Protein AF-A0A954F2A4-F1 (afdb_monomer_lite)

Structure (mmCIF, N/CA/C/O backbone):
data_AF-A0A954F2A4-F1
#
_entry.id   AF-A0A954F2A4-F1
#
loop_
_atom_site.group_PDB
_atom_site.id
_atom_site.type_symbol
_atom_site.label_atom_id
_atom_site.label_alt_id
_atom_site.label_comp_id
_atom_site.label_asym_id
_atom_site.label_entity_id
_atom_site.label_seq_id
_atom_site.pdbx_PDB_ins_code
_atom_site.Cartn_x
_atom_site.Cartn_y
_atom_site.Cartn_z
_atom_site.occupancy
_atom_site.B_iso_or_equiv
_atom_site.auth_seq_id
_atom_site.auth_comp_id
_atom_site.auth_asym_id
_atom_site.auth_atom_id
_atom_site.pdbx_PDB_model_num
ATOM 1 N N . GLY A 1 1 ? -4.745 4.080 -25.013 1.00 51.19 1 GLY A N 1
ATOM 2 C CA . GLY A 1 1 ? -5.201 2.810 -24.397 1.00 51.19 1 GLY A CA 1
ATOM 3 C C . GLY A 1 1 ? -6.544 2.266 -24.895 1.00 51.19 1 GLY A C 1
ATOM 4 O O . GLY A 1 1 ? -6.887 1.154 -24.520 1.00 51.19 1 GLY A O 1
ATOM 5 N N . MET A 1 2 ? -7.314 2.985 -25.728 1.00 48.28 2 MET A N 1
ATOM 6 C CA . MET A 1 2 ? -8.645 2.528 -26.179 1.00 48.28 2 MET A CA 1
ATOM 7 C C . MET A 1 2 ? -8.596 1.383 -27.214 1.00 48.28 2 MET A C 1
ATOM 9 O O . MET A 1 2 ? -9.485 0.539 -27.228 1.00 48.28 2 MET A O 1
ATOM 13 N N . PHE A 1 3 ? -7.530 1.320 -28.020 1.00 55.91 3 PHE A N 1
ATOM 14 C CA . PHE A 1 3 ? -7.383 0.377 -29.140 1.00 55.91 3 PHE A CA 1
ATOM 15 C C . PHE A 1 3 ? -6.683 -0.946 -28.793 1.00 55.91 3 PHE A C 1
ATOM 17 O O . PHE A 1 3 ? -6.553 -1.810 -29.652 1.00 55.91 3 PHE A O 1
ATOM 24 N N . ALA A 1 4 ? -6.212 -1.116 -27.556 1.00 63.81 4 ALA A N 1
ATOM 25 C CA . ALA A 1 4 ? -5.572 -2.359 -27.145 1.00 63.81 4 ALA A CA 1
ATOM 26 C C . ALA A 1 4 ? -6.620 -3.410 -26.743 1.00 63.81 4 ALA A C 1
ATOM 28 O O . ALA A 1 4 ? -7.654 -3.089 -26.145 1.00 63.81 4 ALA A O 1
ATOM 29 N N . TYR A 1 5 ? -6.340 -4.672 -27.064 1.00 75.50 5 TYR A N 1
ATOM 30 C CA . TYR A 1 5 ? -7.143 -5.815 -26.640 1.00 75.50 5 TYR A CA 1
ATOM 31 C C . TYR A 1 5 ? -6.899 -6.127 -25.154 1.00 75.50 5 TYR A C 1
ATOM 33 O O . TYR A 1 5 ? -5.797 -5.928 -24.643 1.00 75.50 5 TYR A O 1
ATOM 41 N N . SER A 1 6 ? -7.933 -6.601 -24.455 1.00 78.62 6 SER A N 1
ATOM 42 C CA . SER A 1 6 ? -7.795 -7.173 -23.113 1.00 78.62 6 SER A CA 1
ATOM 43 C C . SER A 1 6 ? -8.093 -8.666 -23.199 1.00 78.62 6 SER A C 1
ATOM 45 O O . SER A 1 6 ? -9.166 -9.006 -23.695 1.00 78.62 6 SER A O 1
ATOM 47 N N . PRO A 1 7 ? -7.215 -9.543 -22.684 1.00 79.88 7 PRO A N 1
ATOM 48 C CA . PRO A 1 7 ? -7.473 -10.981 -22.638 1.00 79.88 7 PRO A CA 1
ATOM 49 C C . PRO A 1 7 ? -8.531 -11.364 -21.592 1.00 79.88 7 PRO A C 1
ATOM 51 O O . PRO A 1 7 ? -8.963 -12.511 -21.549 1.00 79.88 7 PRO A O 1
ATOM 54 N N . VAL A 1 8 ? -8.935 -10.421 -20.735 1.00 84.44 8 VAL A N 1
ATOM 55 C CA . VAL A 1 8 ? -9.896 -10.641 -19.647 1.00 84.44 8 VAL A CA 1
ATOM 56 C C . VAL A 1 8 ? -11.022 -9.610 -19.660 1.00 84.44 8 VAL A C 1
ATOM 58 O O . VAL A 1 8 ? -10.882 -8.507 -20.202 1.00 84.44 8 VAL A O 1
ATOM 61 N N . HIS A 1 9 ? -12.122 -9.957 -18.996 1.00 81.69 9 HIS A N 1
ATOM 62 C CA . HIS A 1 9 ? -13.243 -9.067 -18.694 1.00 81.69 9 HIS A CA 1
ATOM 63 C C . HIS A 1 9 ? -13.216 -8.633 -17.218 1.00 81.69 9 HIS A C 1
ATOM 65 O O . HIS A 1 9 ? -12.537 -9.243 -16.395 1.00 81.69 9 HIS A O 1
ATOM 71 N N . GLY A 1 10 ? -13.970 -7.586 -16.871 1.00 87.50 10 GLY A N 1
ATOM 72 C CA . GLY A 1 10 ? -14.097 -7.105 -15.491 1.00 87.50 10 GLY A CA 1
ATOM 73 C C . GLY A 1 10 ? -13.122 -5.972 -15.126 1.00 87.50 10 GLY A C 1
ATOM 74 O O . GLY A 1 10 ? -12.601 -5.296 -16.019 1.00 87.50 10 GLY A O 1
ATOM 75 N N . PRO A 1 11 ? -12.884 -5.723 -13.823 1.00 87.75 11 PRO A N 1
ATOM 76 C CA . PRO A 1 11 ? -12.183 -4.524 -13.345 1.00 87.75 11 PRO A CA 1
ATOM 77 C C . PRO A 1 11 ? -10.728 -4.430 -13.833 1.00 87.75 11 PRO A C 1
ATOM 79 O O . PRO A 1 11 ? -10.226 -3.333 -14.075 1.00 87.75 11 PRO A O 1
ATOM 82 N N . ALA A 1 12 ? -10.074 -5.572 -14.069 1.00 92.00 12 ALA A N 1
ATOM 83 C CA . ALA A 1 12 ? -8.704 -5.647 -14.575 1.00 92.00 12 ALA A CA 1
ATOM 84 C C . ALA A 1 12 ? -8.570 -5.302 -16.072 1.00 92.00 12 ALA A C 1
ATOM 86 O O . ALA A 1 12 ? -7.490 -4.922 -16.529 1.00 92.00 12 ALA A O 1
ATOM 87 N N . ALA A 1 13 ? -9.651 -5.389 -16.856 1.00 90.69 13 ALA A N 1
ATOM 88 C CA . ALA A 1 13 ? -9.577 -5.312 -18.316 1.00 90.69 13 ALA A CA 1
ATOM 89 C C . ALA A 1 13 ? -9.001 -3.981 -18.820 1.00 90.69 13 ALA A C 1
ATOM 91 O O . ALA A 1 13 ? -8.189 -3.945 -19.745 1.00 90.69 13 ALA A O 1
ATOM 92 N N . ARG A 1 14 ? -9.376 -2.864 -18.180 1.00 90.88 14 ARG A N 1
ATOM 93 C CA . ARG A 1 14 ? -8.849 -1.533 -18.528 1.00 90.88 14 ARG A CA 1
ATOM 94 C C . ARG A 1 14 ? -7.332 -1.450 -18.357 1.00 90.88 14 ARG A C 1
ATOM 96 O O . ARG A 1 14 ? -6.662 -0.771 -19.132 1.00 90.88 14 ARG A O 1
ATOM 103 N N . TYR A 1 15 ? -6.800 -2.146 -17.359 1.00 93.25 15 TYR A N 1
ATOM 104 C CA . TYR A 1 15 ? -5.391 -2.111 -17.005 1.00 93.25 15 TYR A CA 1
ATOM 105 C C . TYR A 1 15 ? -4.546 -2.946 -17.959 1.00 93.25 15 TYR A C 1
ATOM 107 O O . TYR A 1 15 ? -3.504 -2.465 -18.396 1.00 93.25 15 TYR A O 1
ATOM 115 N N . TYR A 1 16 ? -5.043 -4.107 -18.396 1.00 92.56 16 TYR A N 1
ATOM 116 C CA . TYR A 1 16 ? -4.415 -4.878 -19.473 1.00 92.56 16 TYR A CA 1
ATOM 117 C C . TYR A 1 16 ? -4.251 -4.050 -20.750 1.00 92.56 16 TYR A C 1
ATOM 119 O O . TYR A 1 16 ? -3.160 -3.997 -21.314 1.00 92.56 16 TYR A O 1
ATOM 127 N N . LYS A 1 17 ? -5.297 -3.326 -21.169 1.00 89.94 17 LYS A N 1
ATOM 128 C CA . LYS A 1 17 ? -5.229 -2.456 -22.357 1.00 89.94 17 LYS A CA 1
ATOM 129 C C . LYS A 1 17 ? -4.182 -1.354 -22.213 1.00 89.94 17 LYS A C 1
ATOM 131 O O . LYS A 1 17 ? -3.447 -1.055 -23.154 1.00 89.94 17 LYS A O 1
ATOM 136 N N . LYS A 1 18 ? -4.128 -0.725 -21.037 1.00 90.69 18 LYS A N 1
ATOM 137 C CA . LYS A 1 18 ? -3.166 0.342 -20.752 1.00 90.69 18 LYS A CA 1
ATOM 138 C C . LYS A 1 18 ? -1.732 -0.183 -20.710 1.00 90.69 18 LYS A C 1
ATOM 140 O O . LYS A 1 18 ? -0.882 0.422 -21.348 1.00 90.69 18 LYS A O 1
ATOM 145 N N . LEU A 1 19 ? -1.474 -1.316 -20.054 1.00 92.81 19 LEU A N 1
ATOM 146 C CA . LEU A 1 19 ? -0.144 -1.931 -20.039 1.00 92.81 19 LEU A CA 1
ATOM 147 C C . LEU A 1 19 ? 0.292 -2.414 -21.422 1.00 92.81 19 LEU A C 1
ATOM 149 O O . LEU A 1 19 ? 1.443 -2.203 -21.783 1.00 92.81 19 LEU A O 1
ATOM 153 N N . ALA A 1 20 ? -0.608 -3.001 -22.215 1.00 91.31 20 ALA A N 1
ATOM 154 C CA . ALA A 1 20 ? -0.298 -3.407 -23.585 1.00 91.31 20 ALA A CA 1
ATOM 155 C C . ALA A 1 20 ? 0.103 -2.199 -24.445 1.00 91.31 20 ALA A C 1
ATOM 157 O O . ALA A 1 20 ? 1.110 -2.239 -25.150 1.00 91.31 20 ALA A O 1
ATOM 158 N N . TRP A 1 21 ? -0.640 -1.093 -24.331 1.00 88.75 21 TRP A N 1
ATOM 159 C CA . TRP A 1 21 ? -0.280 0.159 -24.992 1.00 88.75 21 TRP A CA 1
ATOM 160 C C . TRP A 1 21 ? 1.074 0.691 -24.506 1.00 88.75 21 TRP A C 1
ATOM 162 O O . TRP A 1 21 ? 1.929 1.010 -25.324 1.00 88.75 21 TRP A O 1
ATOM 172 N N . SER A 1 22 ? 1.301 0.735 -23.191 1.00 91.50 22 SER A N 1
ATOM 173 C CA . SER A 1 22 ? 2.569 1.198 -22.621 1.00 91.50 22 SER A CA 1
ATOM 174 C C . SER A 1 22 ? 3.744 0.313 -23.033 1.00 91.50 22 SER A C 1
ATOM 176 O O . SER A 1 22 ? 4.816 0.826 -23.319 1.00 91.50 22 SER A O 1
ATOM 178 N N . SER A 1 23 ? 3.557 -1.003 -23.124 1.00 93.88 23 SER A N 1
ATOM 179 C CA . SER A 1 23 ? 4.586 -1.937 -23.581 1.00 93.88 23 SER A CA 1
ATOM 180 C C . SER A 1 23 ? 4.954 -1.703 -25.048 1.00 93.88 23 SER A C 1
ATOM 182 O O . SER A 1 23 ? 6.139 -1.643 -25.369 1.00 93.88 23 SER A O 1
ATOM 184 N N . ALA A 1 24 ? 3.968 -1.479 -25.922 1.00 91.00 24 ALA A N 1
ATOM 185 C CA . ALA A 1 24 ? 4.220 -1.129 -27.319 1.00 91.00 24 ALA A CA 1
ATOM 186 C C . ALA A 1 24 ? 4.956 0.220 -27.447 1.00 91.00 24 ALA A C 1
ATOM 188 O O . ALA A 1 24 ? 5.944 0.331 -28.175 1.00 91.00 24 ALA A O 1
ATOM 189 N N . THR A 1 25 ? 4.531 1.234 -26.687 1.00 88.06 25 THR A N 1
ATOM 190 C CA . THR A 1 25 ? 5.216 2.536 -26.625 1.00 88.06 25 THR A CA 1
ATOM 191 C C . THR A 1 25 ? 6.655 2.383 -26.124 1.00 88.06 25 THR A C 1
ATOM 193 O O . THR A 1 25 ? 7.578 2.934 -26.713 1.00 88.06 25 THR A O 1
ATOM 196 N N . PHE A 1 26 ? 6.882 1.578 -25.087 1.00 92.25 26 PHE A N 1
ATOM 197 C CA . PHE A 1 26 ? 8.222 1.293 -24.583 1.00 92.25 26 PHE A CA 1
ATOM 198 C C . PHE A 1 26 ? 9.110 0.627 -25.639 1.00 92.25 26 PHE A C 1
ATOM 200 O O . PHE A 1 26 ? 10.222 1.098 -25.859 1.00 92.25 26 PHE A O 1
ATOM 207 N N . ALA A 1 27 ? 8.618 -0.417 -26.316 1.00 93.19 27 ALA A N 1
ATOM 208 C CA . ALA A 1 27 ? 9.372 -1.130 -27.346 1.00 93.19 27 ALA A CA 1
ATOM 209 C C . ALA A 1 27 ? 9.795 -0.185 -28.481 1.00 93.19 27 ALA A C 1
ATOM 211 O O . ALA A 1 27 ? 10.977 -0.076 -28.790 1.00 93.19 27 ALA A O 1
ATOM 212 N N . THR A 1 28 ? 8.850 0.600 -29.007 1.00 88.25 28 THR A N 1
ATOM 213 C CA . THR A 1 28 ? 9.137 1.584 -30.067 1.00 88.25 28 THR A CA 1
ATOM 214 C C . THR A 1 28 ? 10.157 2.642 -29.640 1.00 88.25 28 THR A C 1
ATOM 216 O O . THR A 1 28 ? 11.051 2.993 -30.411 1.00 88.25 28 THR A O 1
ATOM 219 N N . MET A 1 29 ? 10.072 3.140 -28.404 1.00 86.44 29 MET A N 1
ATOM 220 C CA . MET A 1 29 ? 11.040 4.103 -27.873 1.00 86.44 29 MET A CA 1
ATOM 221 C C . MET A 1 29 ? 12.416 3.476 -27.634 1.00 86.44 29 MET A C 1
ATOM 223 O O . MET A 1 29 ? 13.427 4.145 -27.851 1.00 86.44 29 MET A O 1
ATOM 227 N N . ALA A 1 30 ? 12.468 2.218 -27.194 1.00 90.31 30 ALA A N 1
ATOM 228 C CA . ALA A 1 30 ? 13.711 1.488 -26.975 1.00 90.31 30 ALA A CA 1
ATOM 229 C C . ALA A 1 30 ? 14.438 1.222 -28.300 1.00 90.31 30 ALA A C 1
ATOM 231 O O . ALA A 1 30 ? 15.627 1.526 -28.411 1.00 90.31 30 ALA A O 1
ATOM 232 N N . ASP A 1 31 ? 13.717 0.757 -29.323 1.00 90.56 31 ASP A N 1
ATOM 233 C CA . ASP A 1 31 ? 14.260 0.539 -30.667 1.00 90.56 31 ASP A CA 1
ATOM 234 C C . ASP A 1 31 ? 14.800 1.842 -31.261 1.00 90.56 31 ASP A C 1
ATOM 236 O O . ASP A 1 31 ? 15.912 1.883 -31.792 1.00 90.56 31 ASP A O 1
ATOM 240 N N . LEU A 1 32 ? 14.065 2.947 -31.100 1.00 85.44 32 LEU A N 1
ATOM 241 C CA . LEU A 1 32 ? 14.536 4.253 -31.545 1.00 85.44 32 LEU A CA 1
ATOM 242 C C . LEU A 1 32 ? 15.770 4.724 -30.765 1.00 85.44 32 LEU A C 1
ATOM 244 O O . LEU A 1 32 ? 16.692 5.282 -31.358 1.00 85.44 32 LEU A O 1
ATOM 248 N N . ALA A 1 33 ? 15.810 4.516 -29.447 1.00 86.38 33 ALA A N 1
ATOM 249 C CA . ALA A 1 33 ? 16.969 4.870 -28.634 1.00 86.38 33 ALA A CA 1
ATOM 250 C C . ALA A 1 33 ? 18.222 4.115 -29.098 1.00 86.38 33 ALA A C 1
ATOM 252 O O . ALA A 1 33 ? 19.291 4.713 -29.231 1.00 86.38 33 ALA A O 1
ATOM 253 N N . LEU A 1 34 ? 18.082 2.816 -29.377 1.00 88.06 34 LEU A N 1
ATOM 254 C CA . LEU A 1 34 ? 19.152 1.981 -29.917 1.00 88.06 34 LEU A CA 1
ATOM 255 C C . LEU A 1 34 ? 19.561 2.430 -31.323 1.00 88.06 34 LEU A C 1
ATOM 257 O O . LEU A 1 34 ? 20.754 2.534 -31.589 1.00 88.06 34 LEU A O 1
ATOM 261 N N . GLY A 1 35 ? 18.605 2.762 -32.193 1.00 87.12 35 GLY A N 1
ATOM 262 C CA . GLY A 1 35 ? 18.887 3.257 -33.542 1.00 87.12 35 GLY A CA 1
ATOM 263 C C . GLY A 1 35 ? 19.599 4.614 -33.561 1.00 87.12 35 GLY A C 1
ATOM 264 O O . GLY A 1 35 ? 20.546 4.800 -34.320 1.00 87.12 35 GLY A O 1
ATOM 265 N N . LEU A 1 36 ? 19.186 5.559 -32.708 1.00 84.00 36 LEU A N 1
ATOM 266 C CA . LEU A 1 36 ? 19.738 6.920 -32.684 1.00 84.00 36 LEU A CA 1
ATOM 267 C C . LEU A 1 36 ? 21.055 7.027 -31.915 1.00 84.00 36 LEU A C 1
ATOM 269 O O . LEU A 1 36 ? 21.941 7.783 -32.312 1.00 84.00 36 LEU A O 1
ATOM 273 N N . PHE A 1 37 ? 21.187 6.316 -30.794 1.00 84.06 37 PHE A N 1
ATOM 274 C CA . PHE A 1 37 ? 22.360 6.436 -29.926 1.00 84.06 37 PHE A CA 1
ATOM 275 C C . PHE A 1 37 ? 23.328 5.256 -30.054 1.00 84.06 37 PHE A C 1
ATOM 277 O O . PHE A 1 37 ? 24.493 5.396 -29.677 1.00 84.06 37 PHE A O 1
ATOM 284 N N . GLY A 1 38 ? 22.894 4.106 -30.578 1.00 84.69 38 GLY A N 1
ATOM 285 C CA . GLY A 1 38 ? 23.727 2.914 -30.733 1.00 84.69 38 GLY A CA 1
ATOM 286 C C . GLY A 1 38 ? 24.462 2.543 -29.443 1.00 84.69 38 GLY A C 1
ATOM 287 O O . GLY A 1 38 ? 23.913 2.593 -28.340 1.00 84.69 38 GLY A O 1
ATOM 288 N N . GLY A 1 39 ? 25.760 2.250 -29.559 1.00 78.94 39 GLY A N 1
ATOM 289 C CA . GLY A 1 39 ? 26.625 1.960 -28.410 1.00 78.94 39 GLY A CA 1
ATOM 290 C C . GLY A 1 39 ? 26.780 3.121 -27.414 1.00 78.94 39 GLY A C 1
ATOM 291 O O . GLY A 1 39 ? 27.122 2.890 -26.253 1.00 78.94 39 GLY A O 1
ATOM 292 N N . ASN A 1 40 ? 26.474 4.361 -27.813 1.00 82.12 40 ASN A N 1
ATOM 293 C CA . ASN A 1 40 ? 26.550 5.529 -26.930 1.00 82.12 40 ASN A CA 1
ATOM 294 C C . ASN A 1 40 ? 25.407 5.578 -25.921 1.00 82.12 40 ASN A C 1
ATOM 296 O O . ASN A 1 40 ? 25.517 6.301 -24.931 1.00 82.12 40 ASN A O 1
ATOM 300 N N . LEU A 1 41 ? 24.345 4.792 -26.126 1.00 84.44 41 LEU A N 1
ATOM 301 C CA . LEU A 1 41 ? 23.242 4.703 -25.178 1.00 84.44 41 LEU A CA 1
ATOM 302 C C . LEU A 1 41 ? 23.729 4.250 -23.797 1.00 84.44 41 LEU A C 1
ATOM 304 O O . LEU A 1 41 ? 23.347 4.848 -22.797 1.00 84.44 41 LEU A O 1
ATOM 308 N N . LYS A 1 42 ? 24.664 3.292 -23.740 1.00 81.31 42 LYS A N 1
ATOM 309 C CA . LYS A 1 42 ? 25.272 2.828 -22.479 1.00 81.31 42 LYS A CA 1
ATOM 310 C C . LYS A 1 42 ? 26.000 3.941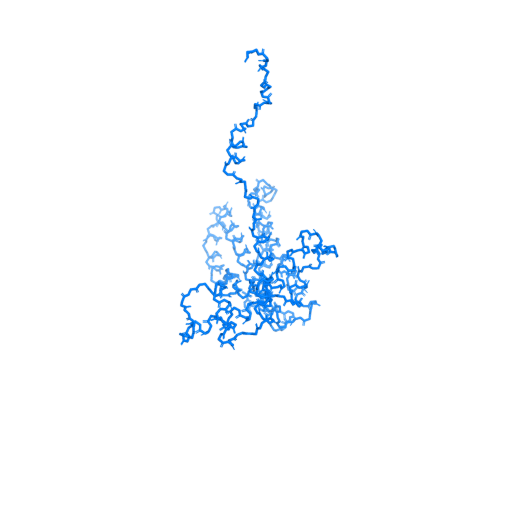 -21.719 1.00 81.31 42 LYS A C 1
ATOM 312 O O . LYS A 1 42 ? 26.052 3.913 -20.497 1.00 81.31 42 LYS A O 1
ATOM 317 N N . ARG A 1 43 ? 26.538 4.939 -22.432 1.00 84.00 43 ARG A N 1
ATOM 318 C CA . ARG A 1 43 ? 27.195 6.110 -21.825 1.00 84.00 43 ARG A CA 1
ATOM 319 C C . ARG A 1 43 ? 26.186 7.126 -21.278 1.00 84.00 43 ARG A C 1
ATOM 321 O O . ARG A 1 43 ? 26.537 7.937 -20.428 1.00 84.00 43 ARG A O 1
ATOM 328 N N . LYS A 1 44 ? 24.923 7.074 -21.717 1.00 86.56 44 LYS A N 1
ATOM 329 C CA . LYS A 1 44 ? 23.820 7.914 -21.224 1.00 86.56 44 LYS A CA 1
ATOM 330 C C . LYS A 1 44 ? 23.099 7.234 -20.051 1.00 86.56 44 LYS A C 1
ATOM 332 O O . LYS A 1 44 ? 21.905 6.952 -20.136 1.00 86.56 44 LYS A O 1
ATOM 337 N N . GLY A 1 45 ? 23.811 7.036 -18.938 1.00 86.19 45 GLY A N 1
ATOM 338 C CA . GLY A 1 45 ? 23.316 6.321 -17.749 1.00 86.19 45 GLY A CA 1
ATOM 339 C C . GLY A 1 45 ? 21.966 6.820 -17.207 1.00 86.19 45 GLY A C 1
ATOM 340 O O . GLY A 1 45 ? 21.104 6.024 -16.845 1.00 86.19 45 GLY A O 1
ATOM 341 N N . ALA A 1 46 ? 21.728 8.135 -17.235 1.00 87.69 46 ALA A N 1
ATOM 342 C CA . ALA A 1 46 ? 20.450 8.717 -16.812 1.00 87.69 46 ALA A CA 1
ATOM 343 C C . ALA A 1 46 ? 19.278 8.371 -17.753 1.00 87.69 46 ALA A C 1
ATOM 345 O O . ALA A 1 46 ? 18.136 8.279 -17.313 1.00 87.69 46 ALA A O 1
ATOM 346 N N . LEU A 1 47 ? 19.530 8.192 -19.055 1.00 87.81 47 LEU A N 1
ATOM 347 C CA . LEU A 1 47 ? 18.497 7.791 -20.014 1.00 87.81 47 LEU A CA 1
ATOM 348 C C . LEU A 1 47 ? 18.193 6.298 -19.876 1.00 87.81 47 LEU A C 1
ATOM 350 O O . LEU A 1 47 ? 17.028 5.919 -19.812 1.00 87.81 47 LEU A O 1
ATOM 354 N N . THR A 1 48 ? 19.230 5.462 -19.774 1.00 90.56 48 THR A N 1
ATOM 355 C CA . THR A 1 48 ? 19.070 4.017 -19.563 1.00 90.56 48 THR A CA 1
ATOM 356 C C . THR A 1 48 ? 18.393 3.702 -18.234 1.00 90.56 48 THR A C 1
ATOM 358 O O . THR A 1 48 ? 17.565 2.799 -18.193 1.00 90.56 48 THR A O 1
ATOM 361 N N . GLY A 1 49 ? 18.676 4.477 -17.179 1.00 92.12 49 GLY A N 1
ATOM 362 C CA . GLY A 1 49 ? 17.983 4.374 -15.892 1.00 92.12 49 GLY A CA 1
ATOM 363 C C . GLY A 1 49 ? 16.474 4.567 -16.033 1.00 92.12 49 GLY A C 1
ATOM 364 O O . GLY A 1 49 ? 15.708 3.722 -15.595 1.00 92.12 49 GLY A O 1
ATOM 365 N N . ARG A 1 50 ? 16.031 5.586 -16.778 1.00 92.00 50 ARG A N 1
ATOM 366 C CA . ARG A 1 50 ? 14.594 5.819 -17.008 1.00 92.00 50 ARG A CA 1
ATOM 367 C C . ARG A 1 50 ? 13.917 4.729 -17.835 1.00 92.00 50 ARG A C 1
ATOM 369 O O . ARG A 1 50 ? 12.762 4.400 -17.585 1.00 92.00 50 ARG A O 1
ATOM 376 N N . PHE A 1 51 ? 14.617 4.154 -18.816 1.00 93.62 51 PHE A N 1
ATOM 377 C CA . PHE A 1 51 ? 14.121 2.959 -19.506 1.00 93.62 51 PHE A CA 1
ATOM 378 C C . PHE A 1 51 ? 13.979 1.780 -18.531 1.00 93.62 51 PHE A C 1
ATOM 380 O O . PHE A 1 51 ? 12.966 1.083 -18.570 1.00 93.62 51 PHE A O 1
ATOM 387 N N . ALA A 1 52 ? 14.946 1.585 -17.630 1.00 94.94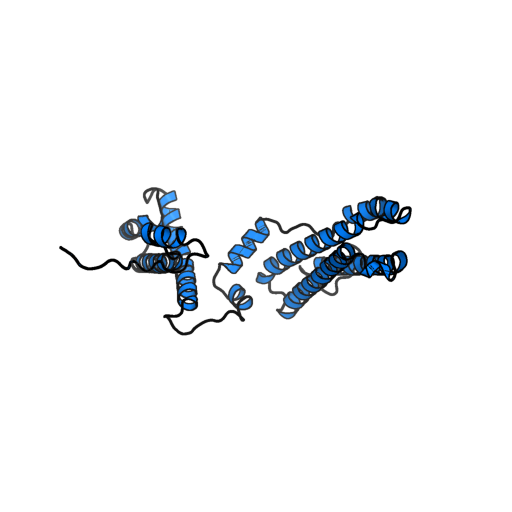 52 ALA A N 1
ATOM 388 C CA . ALA A 1 52 ? 14.864 0.559 -16.594 1.00 94.94 52 ALA A CA 1
ATOM 389 C C . ALA A 1 52 ? 13.695 0.808 -15.625 1.00 94.94 52 ALA A C 1
ATOM 391 O O . ALA A 1 52 ? 12.996 -0.145 -15.281 1.00 94.94 52 ALA A O 1
ATOM 392 N N . ASP A 1 53 ? 13.416 2.061 -15.258 1.00 94.94 53 ASP A N 1
ATOM 393 C CA . ASP A 1 53 ? 12.264 2.419 -14.423 1.00 94.94 53 ASP A CA 1
ATOM 394 C C . ASP A 1 53 ? 10.946 2.032 -15.107 1.00 94.94 53 ASP A C 1
ATOM 396 O O . ASP A 1 53 ? 10.140 1.299 -14.531 1.00 94.94 53 ASP A O 1
ATOM 400 N N . VAL A 1 54 ? 10.736 2.452 -16.364 1.00 95.69 54 VAL A N 1
ATOM 401 C CA . VAL A 1 54 ? 9.518 2.102 -17.123 1.00 95.69 54 VAL A CA 1
ATOM 402 C C . VAL A 1 54 ? 9.364 0.587 -17.239 1.00 95.69 54 VAL A C 1
ATOM 404 O O . VAL A 1 54 ? 8.274 0.061 -17.014 1.00 95.69 54 VAL A O 1
ATOM 407 N N . PHE A 1 55 ? 10.445 -0.124 -17.561 1.00 96.88 55 PHE A N 1
ATOM 408 C CA . PHE A 1 55 ? 10.426 -1.579 -17.677 1.00 96.88 55 PHE A CA 1
ATOM 409 C C . PHE A 1 55 ? 10.073 -2.264 -16.349 1.00 96.88 55 PHE A C 1
ATOM 411 O O . PHE A 1 55 ? 9.234 -3.166 -16.322 1.00 96.88 55 PHE A O 1
ATOM 418 N N . SER A 1 56 ? 10.651 -1.795 -15.242 1.00 97.88 56 SER A N 1
ATOM 419 C CA . SER A 1 56 ? 10.374 -2.317 -13.900 1.00 97.88 56 SER A CA 1
ATOM 420 C C . SER A 1 56 ? 8.901 -2.145 -13.535 1.00 97.88 56 SER A C 1
ATOM 422 O O . SER A 1 56 ? 8.260 -3.087 -13.069 1.00 97.88 56 SER A O 1
ATOM 424 N N . TRP A 1 57 ? 8.319 -0.979 -13.820 1.00 97.88 57 TRP A N 1
ATOM 425 C CA . TRP A 1 57 ? 6.900 -0.740 -13.562 1.00 97.88 57 TRP A CA 1
ATOM 426 C C . TRP A 1 57 ? 5.974 -1.521 -14.500 1.00 97.88 57 TRP A C 1
ATOM 428 O O . TRP A 1 57 ? 4.937 -2.005 -14.052 1.00 97.88 57 TRP A O 1
ATOM 438 N N . LEU A 1 58 ? 6.344 -1.730 -15.768 1.00 97.38 58 LEU A N 1
ATOM 439 C CA . LEU A 1 58 ? 5.611 -2.641 -16.660 1.00 97.38 58 LEU A CA 1
ATOM 440 C C . LEU A 1 58 ? 5.578 -4.068 -16.096 1.00 97.38 58 LEU A C 1
ATOM 442 O O . LEU A 1 58 ? 4.522 -4.707 -16.097 1.00 97.38 58 LEU A O 1
ATOM 446 N N . TYR A 1 59 ? 6.712 -4.549 -15.581 1.00 97.75 59 TYR A N 1
ATOM 447 C CA . TYR A 1 59 ? 6.809 -5.857 -14.940 1.00 97.75 59 TYR A CA 1
ATOM 448 C C . TYR A 1 59 ? 5.933 -5.942 -13.683 1.00 97.75 59 TYR A C 1
ATOM 450 O O . TYR A 1 59 ? 5.120 -6.861 -13.571 1.00 97.75 59 TYR A O 1
ATOM 458 N N . LEU A 1 60 ? 6.033 -4.962 -12.776 1.00 97.94 60 LEU A N 1
ATOM 459 C CA . LEU A 1 60 ? 5.225 -4.910 -11.552 1.00 97.94 60 LEU A CA 1
ATOM 460 C C . LEU A 1 60 ? 3.724 -4.845 -11.858 1.00 97.94 60 LEU A C 1
ATOM 462 O O . LEU A 1 60 ? 2.950 -5.592 -11.265 1.00 97.94 60 LEU A O 1
ATOM 466 N N . GLY A 1 61 ? 3.309 -4.031 -12.831 1.00 97.31 61 GLY A N 1
ATOM 467 C CA . GLY A 1 61 ? 1.913 -3.968 -13.265 1.00 97.31 61 GLY A CA 1
ATOM 468 C C . GLY A 1 61 ? 1.402 -5.306 -13.783 1.00 97.31 61 GLY A C 1
ATOM 469 O O . GLY A 1 61 ? 0.310 -5.742 -13.427 1.00 97.31 61 GLY A O 1
ATOM 470 N N . ASN A 1 62 ? 2.207 -5.998 -14.590 1.00 96.56 62 ASN A N 1
ATOM 471 C CA . ASN A 1 62 ? 1.848 -7.327 -15.070 1.00 96.56 62 ASN A CA 1
ATOM 472 C C . ASN A 1 62 ? 1.767 -8.344 -13.919 1.00 96.56 62 ASN A C 1
ATOM 474 O O . ASN A 1 62 ? 0.853 -9.163 -13.900 1.00 96.56 62 ASN A O 1
ATOM 478 N N . ALA A 1 63 ? 2.670 -8.272 -12.936 1.00 97.31 63 ALA A N 1
ATOM 479 C CA . ALA A 1 63 ? 2.633 -9.124 -11.749 1.00 97.31 63 ALA A CA 1
ATOM 480 C C . ALA A 1 63 ? 1.367 -8.891 -10.906 1.00 97.31 63 ALA A C 1
ATOM 482 O O . ALA A 1 63 ? 0.735 -9.858 -10.488 1.00 97.31 63 ALA A O 1
ATOM 483 N N . VAL A 1 64 ? 0.945 -7.634 -10.721 1.00 96.56 64 VAL A N 1
ATOM 484 C CA . VAL A 1 64 ? -0.311 -7.284 -10.031 1.00 96.56 64 VAL A CA 1
ATOM 485 C C . VAL A 1 64 ? -1.513 -7.900 -10.747 1.00 96.56 64 VAL A C 1
ATOM 487 O O . VAL A 1 64 ? -2.330 -8.569 -10.113 1.00 96.56 64 VAL A O 1
ATOM 490 N N . LEU A 1 65 ? -1.606 -7.733 -12.070 1.00 95.94 65 LEU A N 1
ATOM 491 C CA . LEU A 1 65 ? -2.701 -8.315 -12.850 1.00 95.94 65 LEU A CA 1
ATOM 492 C C . LEU A 1 65 ? -2.682 -9.843 -12.808 1.00 95.94 65 LEU A C 1
ATOM 494 O O . LEU A 1 65 ? -3.723 -10.461 -12.608 1.00 95.94 65 LEU A O 1
ATOM 498 N N . ARG A 1 66 ? -1.505 -10.458 -12.954 1.00 95.00 66 ARG A N 1
ATOM 499 C CA . ARG A 1 66 ? -1.343 -11.914 -12.859 1.00 95.00 66 ARG A CA 1
ATOM 500 C C . ARG A 1 66 ? -1.759 -12.443 -11.494 1.00 95.00 66 ARG A C 1
ATOM 502 O O . ARG A 1 66 ? -2.449 -13.455 -11.447 1.00 95.00 66 ARG A O 1
ATOM 509 N N . ARG A 1 67 ? -1.380 -11.762 -10.411 1.00 93.69 67 ARG A N 1
ATOM 510 C CA . ARG A 1 67 ? -1.748 -12.137 -9.043 1.00 93.69 67 ARG A CA 1
ATOM 511 C C . ARG A 1 67 ? -3.258 -12.053 -8.826 1.00 93.69 67 ARG A C 1
ATOM 513 O O . ARG A 1 67 ? -3.845 -13.026 -8.374 1.00 93.69 67 ARG A O 1
ATOM 520 N N . PHE A 1 68 ? -3.893 -10.946 -9.214 1.00 94.44 68 PHE A N 1
ATOM 521 C CA . PHE A 1 68 ? -5.347 -10.776 -9.086 1.00 94.44 68 PHE A CA 1
ATOM 522 C C . PHE A 1 68 ? -6.134 -11.856 -9.847 1.00 94.44 68 PHE A C 1
ATOM 524 O O . PHE A 1 68 ? -7.137 -12.373 -9.358 1.00 94.44 68 PHE A O 1
ATOM 531 N N . GLU A 1 69 ? -5.663 -12.224 -11.039 1.00 92.81 69 GLU A N 1
ATOM 532 C CA . GLU A 1 69 ? -6.245 -13.311 -11.829 1.00 92.81 69 GLU A CA 1
ATOM 533 C C . GLU A 1 69 ? -6.027 -14.684 -11.174 1.00 92.81 69 GLU A C 1
ATOM 535 O O . GLU A 1 69 ? -6.968 -15.468 -11.074 1.00 92.81 69 GLU A O 1
ATOM 540 N N . ALA A 1 70 ? -4.811 -14.965 -10.694 1.00 92.69 70 ALA A N 1
ATOM 541 C CA . ALA A 1 70 ? -4.462 -16.235 -10.057 1.00 92.69 70 ALA A CA 1
ATOM 542 C C . ALA A 1 70 ? -5.190 -16.458 -8.720 1.00 92.69 70 ALA A C 1
ATOM 544 O O . ALA A 1 70 ? -5.518 -17.593 -8.388 1.00 92.69 70 ALA A O 1
ATOM 545 N N . GLU A 1 71 ? -5.481 -15.388 -7.978 1.00 91.00 71 GLU A N 1
ATOM 546 C CA . GLU A 1 71 ? -6.231 -15.439 -6.716 1.00 91.00 71 GLU A CA 1
ATOM 547 C C . GLU A 1 71 ? -7.762 -15.461 -6.915 1.00 91.00 71 GLU A C 1
ATOM 549 O O . GLU A 1 71 ? -8.513 -15.457 -5.941 1.00 91.00 71 GLU A O 1
ATOM 554 N N . GLY A 1 72 ? -8.244 -15.529 -8.164 1.00 91.19 72 GLY A N 1
ATOM 555 C CA . GLY A 1 72 ? -9.661 -15.742 -8.476 1.00 91.19 72 GLY A CA 1
ATOM 556 C C . GLY A 1 72 ? -10.503 -14.471 -8.603 1.00 91.19 72 GLY A C 1
ATOM 557 O O . GLY A 1 72 ? -11.727 -14.551 -8.529 1.00 91.19 72 GLY A O 1
ATOM 558 N N . ARG A 1 73 ? -9.883 -13.304 -8.831 1.00 91.75 73 ARG A N 1
ATOM 559 C CA . ARG A 1 73 ? -10.567 -12.008 -9.032 1.00 91.75 73 ARG A CA 1
ATOM 560 C C . ARG A 1 73 ? -11.495 -11.620 -7.874 1.00 91.75 73 ARG A C 1
ATOM 562 O O . ARG A 1 73 ? -12.617 -11.158 -8.105 1.00 91.75 73 ARG A O 1
ATOM 569 N N . LYS A 1 74 ? -11.044 -11.822 -6.635 1.00 90.88 74 LYS A N 1
ATOM 570 C CA . LYS A 1 74 ? -11.876 -11.584 -5.453 1.00 90.88 74 LYS A CA 1
ATOM 571 C C . LYS A 1 74 ? -12.348 -10.122 -5.384 1.00 90.88 74 LYS A C 1
ATOM 573 O O . LYS A 1 74 ? -11.545 -9.215 -5.629 1.00 90.88 74 LYS A O 1
ATOM 578 N N . PRO A 1 75 ? -13.625 -9.858 -5.050 1.00 89.94 75 PRO A N 1
ATOM 579 C CA . PRO A 1 75 ? -14.147 -8.497 -4.950 1.00 89.94 75 PRO A CA 1
ATOM 580 C C . PRO A 1 75 ? -13.386 -7.623 -3.947 1.00 89.94 75 PRO A C 1
ATOM 582 O O . PRO A 1 75 ? -13.170 -6.441 -4.218 1.00 89.94 75 PRO A O 1
ATOM 585 N N . GLU A 1 76 ? -12.937 -8.191 -2.823 1.00 88.81 76 GLU A N 1
ATOM 586 C CA . GLU A 1 76 ? -12.172 -7.460 -1.809 1.00 88.81 76 GLU A CA 1
ATOM 587 C C . GLU A 1 76 ? -10.802 -6.960 -2.309 1.00 88.81 76 GLU A C 1
ATOM 589 O O . GLU A 1 76 ? -10.324 -5.914 -1.868 1.00 88.81 76 GLU A O 1
ATOM 594 N N . ASP A 1 77 ? -10.213 -7.624 -3.309 1.00 91.00 77 ASP A N 1
ATOM 595 C CA . ASP A 1 77 ? -8.904 -7.262 -3.865 1.00 91.00 77 ASP A CA 1
ATOM 596 C C . ASP A 1 77 ? -8.994 -6.148 -4.911 1.00 91.00 77 ASP A C 1
ATOM 598 O O . ASP A 1 77 ? -7.976 -5.594 -5.328 1.00 91.00 77 ASP A O 1
ATOM 602 N N . VAL A 1 78 ? -10.202 -5.770 -5.341 1.00 90.94 78 VAL A N 1
ATOM 603 C CA . VAL A 1 78 ? -10.397 -4.743 -6.376 1.00 90.94 78 VAL A CA 1
ATOM 604 C C . VAL A 1 78 ? -9.826 -3.392 -5.936 1.00 90.94 78 VAL A C 1
ATOM 606 O O . VAL A 1 78 ? -9.298 -2.651 -6.768 1.00 90.94 78 VAL A O 1
ATOM 609 N N . ALA A 1 79 ? -9.884 -3.068 -4.641 1.00 89.56 79 ALA A N 1
ATOM 610 C CA . ALA A 1 79 ? -9.274 -1.850 -4.106 1.00 89.56 79 ALA A CA 1
ATOM 611 C C . ALA A 1 79 ? -7.739 -1.875 -4.233 1.00 89.56 79 ALA A C 1
ATOM 613 O O . ALA A 1 79 ? -7.151 -0.900 -4.700 1.00 89.56 79 ALA A O 1
ATOM 614 N N . PHE A 1 80 ? -7.113 -3.008 -3.901 1.00 91.81 80 PHE A N 1
ATOM 615 C CA . PHE A 1 80 ? -5.669 -3.227 -4.037 1.00 91.81 80 PHE A CA 1
ATOM 616 C C . PHE A 1 80 ? -5.247 -3.171 -5.503 1.00 91.81 80 PHE A C 1
ATOM 618 O O . PHE A 1 80 ? -4.334 -2.429 -5.857 1.00 91.81 80 PHE A O 1
ATOM 625 N N . LEU A 1 81 ? -5.970 -3.883 -6.370 1.00 93.88 81 LEU A N 1
ATOM 626 C CA . LEU A 1 81 ? -5.760 -3.872 -7.813 1.00 93.88 81 LEU A CA 1
ATOM 627 C C . LEU A 1 81 ? -5.781 -2.445 -8.366 1.00 93.88 81 LEU A C 1
ATOM 629 O O . LEU A 1 81 ? -4.851 -2.049 -9.066 1.00 93.88 81 LEU A O 1
ATOM 633 N N . ASN A 1 82 ? -6.841 -1.685 -8.073 1.00 92.38 82 ASN A N 1
ATOM 634 C CA . ASN A 1 82 ? -6.997 -0.340 -8.616 1.00 92.38 82 ASN A CA 1
ATOM 635 C C . ASN A 1 82 ? -5.866 0.578 -8.149 1.00 92.38 82 ASN A C 1
ATOM 637 O O . ASN A 1 82 ? -5.224 1.219 -8.977 1.00 92.38 82 ASN A O 1
ATOM 641 N N . TRP A 1 83 ? -5.581 0.585 -6.846 1.00 94.75 83 TRP A N 1
ATOM 642 C CA . TRP A 1 83 ? -4.538 1.433 -6.279 1.00 94.75 83 TRP A CA 1
ATOM 643 C C . TRP A 1 83 ? -3.152 1.084 -6.837 1.00 94.75 83 TRP A C 1
ATOM 645 O O . TRP A 1 83 ? -2.436 1.959 -7.326 1.00 94.75 83 TRP A O 1
ATOM 655 N N . SER A 1 84 ? -2.784 -0.202 -6.849 1.00 95.56 84 SER A N 1
ATOM 656 C CA . SER A 1 84 ? -1.485 -0.654 -7.359 1.00 95.56 84 SER A CA 1
ATOM 657 C C . SER A 1 84 ? -1.323 -0.380 -8.853 1.00 95.56 84 SER A C 1
ATOM 659 O O . SER A 1 84 ? -0.241 0.020 -9.293 1.00 95.56 84 SER A O 1
ATOM 661 N N . MET A 1 85 ? -2.381 -0.562 -9.646 1.00 95.75 85 MET A N 1
ATOM 662 C CA . MET A 1 85 ? -2.330 -0.287 -11.079 1.00 95.75 85 MET A CA 1
ATOM 663 C C . MET A 1 85 ? -2.297 1.207 -11.390 1.00 95.75 85 MET A C 1
ATOM 665 O O . MET A 1 85 ? -1.560 1.605 -12.289 1.00 95.75 85 MET A O 1
ATOM 669 N N . ASP A 1 86 ? -3.029 2.041 -10.656 1.00 94.38 86 ASP A N 1
ATOM 670 C CA . ASP A 1 86 ? -2.994 3.493 -10.845 1.00 94.38 86 ASP A CA 1
ATOM 671 C C . ASP A 1 86 ? -1.602 4.049 -10.494 1.00 94.38 86 ASP A C 1
ATOM 673 O O . ASP A 1 86 ? -1.011 4.783 -11.292 1.00 94.38 86 ASP A O 1
ATOM 677 N N . LEU A 1 87 ? -0.999 3.589 -9.387 1.00 96.12 87 LEU A N 1
ATOM 678 C CA . LEU A 1 87 ? 0.393 3.902 -9.046 1.00 96.12 87 LEU A CA 1
ATOM 679 C C . LEU A 1 87 ? 1.345 3.462 -10.162 1.00 96.12 87 LEU A C 1
ATOM 681 O O . LEU A 1 87 ? 2.138 4.268 -10.648 1.00 96.12 87 LEU A O 1
ATOM 685 N N . THR A 1 88 ? 1.228 2.213 -10.615 1.00 96.88 88 THR A N 1
ATOM 686 C CA . THR A 1 88 ? 2.073 1.661 -11.681 1.00 96.88 88 THR A CA 1
ATOM 687 C C . THR A 1 88 ? 1.997 2.507 -12.949 1.00 96.88 88 THR A C 1
ATOM 689 O O . THR A 1 88 ? 3.017 2.882 -13.524 1.00 96.88 88 THR A O 1
ATOM 692 N N . LEU A 1 89 ? 0.786 2.849 -13.383 1.00 94.81 89 LEU A N 1
ATOM 693 C CA . LEU A 1 89 ? 0.568 3.639 -14.587 1.00 94.81 89 LEU A CA 1
ATOM 694 C C . LEU A 1 89 ? 1.088 5.074 -14.440 1.00 94.81 89 LEU A C 1
ATOM 696 O O . LEU A 1 89 ? 1.631 5.609 -15.407 1.00 94.81 89 LEU A O 1
ATOM 700 N N . SER A 1 90 ? 0.978 5.680 -13.252 1.00 94.62 90 SER A N 1
ATOM 701 C CA . SER A 1 90 ? 1.569 6.999 -12.990 1.00 94.62 90 SER A CA 1
ATOM 702 C C . SER A 1 90 ? 3.099 6.976 -13.057 1.00 94.62 90 SER A C 1
ATOM 704 O O . SER A 1 90 ? 3.704 7.884 -13.621 1.00 94.62 90 SER A O 1
ATOM 706 N N . ARG A 1 91 ? 3.732 5.904 -12.566 1.00 96.00 91 ARG A N 1
ATOM 707 C CA . ARG A 1 91 ? 5.191 5.752 -12.584 1.00 96.00 91 ARG A CA 1
ATOM 708 C C . ARG A 1 91 ? 5.721 5.458 -13.983 1.00 96.00 91 ARG A C 1
ATOM 710 O O . ARG A 1 91 ? 6.753 5.991 -14.378 1.00 96.00 91 ARG A O 1
ATOM 717 N N . ILE A 1 92 ? 4.974 4.684 -14.772 1.00 94.62 92 ILE A N 1
ATOM 718 C CA . ILE A 1 92 ? 5.247 4.508 -16.204 1.00 94.62 92 ILE A CA 1
ATOM 719 C C . ILE A 1 92 ? 5.170 5.855 -16.933 1.00 94.62 92 ILE A C 1
ATOM 721 O O . ILE A 1 92 ? 6.055 6.159 -17.731 1.00 94.62 92 ILE A O 1
ATOM 725 N N . GLN A 1 93 ? 4.143 6.669 -16.658 1.00 90.62 93 GLN A N 1
ATOM 726 C CA . GLN A 1 93 ? 4.016 8.003 -17.253 1.00 90.62 93 GLN A CA 1
ATOM 727 C C . GLN A 1 93 ? 5.214 8.891 -16.895 1.00 90.62 93 GLN A C 1
ATOM 729 O O . GLN A 1 93 ? 5.802 9.500 -17.784 1.00 90.62 93 GLN A O 1
ATOM 734 N N . GLU A 1 94 ? 5.605 8.927 -15.619 1.00 91.00 94 GLU A N 1
ATOM 735 C CA . GLU A 1 94 ? 6.768 9.682 -15.141 1.00 91.00 94 GLU A CA 1
ATOM 736 C C . GLU A 1 94 ? 8.061 9.249 -15.855 1.00 91.00 94 GLU A C 1
ATOM 738 O O . GLU A 1 94 ? 8.831 10.089 -16.331 1.00 91.00 94 GLU A O 1
ATOM 743 N N . GLY A 1 95 ? 8.267 7.938 -16.003 1.00 91.06 95 GLY A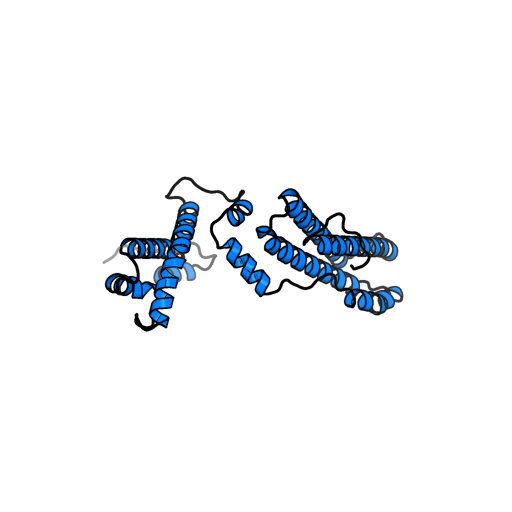 N 1
ATOM 744 C CA . GLY A 1 95 ? 9.399 7.383 -16.738 1.00 91.06 95 GLY A CA 1
ATOM 745 C C . GLY A 1 95 ? 9.392 7.785 -18.216 1.00 91.06 95 GLY A C 1
ATOM 746 O O . GLY A 1 95 ? 10.412 8.251 -18.730 1.00 91.06 95 GLY A O 1
ATOM 747 N N . PHE A 1 96 ? 8.241 7.697 -18.894 1.00 88.88 96 PHE A N 1
ATOM 748 C CA . PHE A 1 96 ? 8.102 8.154 -20.279 1.00 88.88 96 PHE A CA 1
ATOM 749 C C . PHE A 1 96 ? 8.374 9.649 -20.433 1.00 88.88 96 PHE A C 1
ATOM 751 O O . PHE A 1 96 ? 9.162 10.031 -21.298 1.00 88.88 96 PHE A O 1
ATOM 758 N N . ASP A 1 97 ? 7.796 10.495 -19.583 1.00 85.62 97 ASP A N 1
ATOM 759 C CA . ASP A 1 97 ? 8.031 11.941 -19.597 1.00 85.62 97 ASP A CA 1
ATOM 760 C C . ASP A 1 97 ? 9.518 12.260 -19.389 1.00 85.62 97 ASP A C 1
ATOM 762 O O . ASP A 1 97 ? 10.092 13.127 -20.061 1.00 85.62 97 ASP A O 1
ATOM 766 N N . GLY A 1 98 ? 10.172 11.515 -18.497 1.00 86.56 98 GLY A N 1
ATOM 767 C CA . GLY A 1 98 ? 11.610 11.576 -18.292 1.00 86.56 98 GLY A CA 1
ATOM 768 C C . GLY A 1 98 ? 12.396 11.209 -19.553 1.00 86.56 98 GLY A C 1
ATOM 769 O O . GLY A 1 98 ? 13.345 11.913 -19.903 1.00 86.56 98 GLY A O 1
ATOM 770 N N . ILE A 1 99 ? 12.009 10.146 -20.260 1.00 86.94 99 ILE A N 1
ATOM 771 C CA . ILE A 1 99 ? 12.645 9.747 -21.519 1.00 86.94 99 ILE A CA 1
ATOM 772 C C . ILE A 1 99 ? 12.451 10.843 -22.580 1.00 86.94 99 ILE A C 1
ATOM 774 O O . ILE A 1 99 ? 13.437 11.325 -23.138 1.00 86.94 99 ILE A O 1
ATOM 778 N N . PHE A 1 100 ? 11.220 11.320 -22.796 1.00 81.06 100 PHE A N 1
ATOM 779 C CA . PHE A 1 100 ? 10.897 12.350 -23.794 1.00 81.06 100 PHE A CA 1
ATOM 780 C C . PHE A 1 100 ? 11.684 13.648 -23.604 1.00 81.06 100 PHE A C 1
ATOM 782 O O . PHE A 1 100 ? 12.195 14.211 -24.572 1.00 81.06 100 PHE A O 1
ATOM 789 N N . ARG A 1 101 ? 11.846 14.111 -22.360 1.00 79.44 101 ARG A N 1
ATOM 790 C CA . ARG A 1 101 ? 12.627 15.325 -22.061 1.00 79.44 101 ARG A CA 1
ATOM 791 C C . ARG A 1 101 ? 14.105 15.190 -22.449 1.00 79.44 101 ARG A C 1
ATOM 793 O O . ARG A 1 101 ? 14.733 16.181 -22.823 1.00 79.44 101 ARG A O 1
ATOM 800 N N . ASN A 1 102 ? 14.650 13.975 -22.382 1.00 77.94 102 ASN A N 1
ATOM 801 C CA . ASN A 1 102 ? 16.086 13.700 -22.491 1.00 77.94 102 ASN A CA 1
ATOM 802 C C . ASN A 1 102 ? 16.502 13.092 -23.840 1.00 77.94 102 ASN A C 1
ATOM 804 O O . ASN A 1 102 ? 17.695 12.888 -24.079 1.00 77.94 102 ASN A O 1
ATOM 808 N N . PHE A 1 103 ? 15.546 12.847 -24.738 1.00 74.69 103 PHE A N 1
ATOM 809 C CA . PHE A 1 103 ? 15.820 12.620 -26.153 1.00 74.69 103 PHE A CA 1
ATOM 810 C C . PHE A 1 103 ? 16.268 13.937 -26.799 1.00 74.69 103 PHE A C 1
ATOM 812 O O . PHE A 1 103 ? 15.459 14.745 -27.250 1.00 74.69 103 PHE A O 1
ATOM 819 N N . ASP A 1 104 ? 17.580 14.168 -26.804 1.00 61.84 104 ASP A N 1
ATOM 820 C CA . ASP A 1 104 ? 18.188 15.374 -27.363 1.00 61.84 104 ASP A CA 1
ATOM 821 C C . ASP A 1 104 ? 18.838 15.079 -28.717 1.00 61.84 104 ASP A C 1
ATOM 823 O O . ASP A 1 104 ? 20.014 14.730 -28.811 1.00 61.84 104 ASP A O 1
ATOM 827 N N . VAL A 1 105 ? 18.025 15.140 -29.771 1.00 63.75 105 VAL A N 1
ATOM 828 C CA . VAL A 1 105 ? 18.465 14.988 -31.163 1.00 63.75 105 VAL A CA 1
ATOM 829 C C . VAL A 1 105 ? 17.926 16.196 -31.941 1.00 63.75 105 VAL A C 1
ATOM 831 O O . VAL A 1 105 ? 16.727 16.437 -31.865 1.00 63.75 105 VAL A O 1
ATOM 834 N N . PRO A 1 106 ? 18.729 16.980 -32.681 1.00 54.97 106 PRO A N 1
ATOM 835 C CA . PRO A 1 106 ? 18.312 18.303 -33.177 1.00 54.97 106 PRO A CA 1
ATOM 836 C C . PRO A 1 106 ? 17.049 18.325 -34.062 1.00 54.97 106 PRO A C 1
ATOM 838 O O . PRO A 1 106 ? 16.275 19.273 -33.997 1.00 54.97 106 PRO A O 1
ATOM 841 N N . LEU A 1 107 ? 16.801 17.267 -34.846 1.00 58.28 107 LEU A N 1
ATOM 842 C CA . LEU A 1 107 ? 15.620 17.128 -35.720 1.00 58.28 107 LEU A CA 1
ATOM 843 C C . LEU A 1 107 ? 14.531 16.218 -35.124 1.00 58.28 107 LEU A C 1
ATOM 845 O O . LEU A 1 107 ? 13.347 16.541 -35.166 1.00 58.28 107 LEU A O 1
ATOM 849 N N . VAL A 1 108 ? 14.924 15.097 -34.513 1.00 59.84 108 VAL A N 1
ATOM 850 C CA . VAL A 1 108 ? 13.984 14.131 -33.911 1.00 59.84 108 VAL A CA 1
ATOM 851 C C . VAL A 1 108 ? 13.463 14.622 -32.554 1.00 59.84 108 VAL A C 1
ATOM 853 O O . VAL A 1 108 ? 12.308 14.406 -32.204 1.00 59.84 108 VAL A O 1
ATOM 856 N N . GLY A 1 109 ? 14.275 15.363 -31.807 1.00 60.06 109 GLY A N 1
ATOM 857 C CA . GLY A 1 109 ? 13.935 15.940 -30.509 1.00 60.06 109 GLY A CA 1
ATOM 858 C C . GLY A 1 109 ? 12.815 16.974 -30.588 1.00 60.06 109 GLY A C 1
ATOM 859 O O . GLY A 1 109 ? 12.000 17.025 -29.674 1.00 60.06 109 GLY A O 1
ATOM 860 N N . TRP A 1 110 ? 12.693 17.741 -31.680 1.00 63.88 110 TRP A N 1
ATOM 861 C CA . TRP A 1 110 ? 11.538 18.628 -31.887 1.00 63.88 110 TRP A CA 1
ATOM 862 C C . TRP A 1 110 ? 10.236 17.830 -32.072 1.00 63.88 110 TRP A C 1
ATOM 864 O O . TRP A 1 110 ? 9.218 18.160 -31.468 1.00 63.88 110 TRP A O 1
ATOM 874 N N . PHE A 1 111 ? 10.279 16.720 -32.818 1.00 63.88 111 PHE A N 1
ATOM 875 C CA . PHE A 1 111 ? 9.127 15.831 -32.998 1.00 63.88 111 PHE A CA 1
ATOM 876 C C . PHE A 1 111 ? 8.722 15.122 -31.689 1.00 63.88 111 PHE A C 1
ATOM 878 O O . PHE A 1 111 ? 7.538 15.036 -31.359 1.00 63.88 111 PHE A O 1
ATOM 885 N N . PHE A 1 112 ? 9.710 14.682 -30.902 1.00 62.31 112 PHE A N 1
ATOM 886 C CA . PHE A 1 112 ? 9.508 14.035 -29.601 1.00 62.31 112 PHE A CA 1
ATOM 887 C C . PHE A 1 112 ? 9.034 15.008 -28.515 1.00 62.31 112 PHE A C 1
ATOM 889 O O . PHE A 1 112 ? 8.182 14.639 -27.713 1.00 62.31 112 PHE A O 1
ATOM 896 N N . ARG A 1 113 ? 9.532 16.253 -28.501 1.00 62.84 113 ARG A N 1
ATOM 897 C CA . ARG A 1 113 ? 9.123 17.306 -27.550 1.00 62.84 113 ARG A CA 1
ATOM 898 C C . ARG A 1 113 ? 7.827 18.022 -27.957 1.00 62.84 113 ARG A C 1
ATOM 900 O O . ARG A 1 113 ? 7.212 18.657 -27.105 1.00 62.84 113 ARG A O 1
ATOM 907 N N . GLY A 1 114 ? 7.414 17.918 -29.222 1.00 68.00 114 GLY A N 1
ATOM 908 C CA . GLY A 1 114 ? 6.208 18.534 -29.778 1.00 68.00 114 GLY A CA 1
ATOM 909 C C . GLY A 1 114 ? 5.073 17.522 -30.001 1.00 68.00 114 GLY A C 1
ATOM 910 O O . GLY A 1 114 ? 4.455 17.107 -29.022 1.00 68.00 114 GLY A O 1
ATOM 911 N N . PRO A 1 115 ? 4.766 17.111 -31.249 1.00 66.25 115 PRO A N 1
ATOM 912 C CA . PRO A 1 115 ? 3.606 16.272 -31.568 1.00 66.25 115 PRO A CA 1
ATOM 913 C C . PRO A 1 115 ? 3.502 14.982 -30.748 1.00 66.25 115 PRO A C 1
ATOM 915 O O . PRO A 1 115 ? 2.412 14.641 -30.294 1.00 66.25 115 PRO A O 1
ATOM 918 N N . LEU A 1 116 ? 4.620 14.283 -30.514 1.00 66.31 116 LEU A N 1
ATOM 919 C CA . LEU A 1 116 ? 4.606 13.009 -29.792 1.00 66.31 116 LEU A CA 1
ATOM 920 C C . LEU A 1 116 ? 4.384 13.195 -28.283 1.00 66.31 116 LEU A C 1
ATOM 922 O O . LEU A 1 116 ? 3.602 12.461 -27.681 1.00 66.31 116 LEU A O 1
ATOM 926 N N . ALA A 1 117 ? 5.015 14.206 -27.675 1.00 64.56 117 ALA A N 1
ATOM 927 C CA . ALA A 1 117 ? 4.758 14.575 -26.283 1.00 64.56 117 ALA A CA 1
ATOM 928 C C . ALA A 1 117 ? 3.320 15.070 -26.091 1.00 64.56 117 ALA A C 1
ATOM 930 O O . ALA A 1 117 ? 2.669 14.713 -25.114 1.00 64.56 117 ALA A O 1
ATOM 931 N N . VAL A 1 118 ? 2.794 15.854 -27.033 1.00 62.97 118 VAL A N 1
ATOM 932 C CA . VAL A 1 118 ? 1.400 16.311 -27.017 1.00 62.97 118 VAL A CA 1
ATOM 933 C C . VAL A 1 118 ? 0.446 15.117 -27.135 1.00 6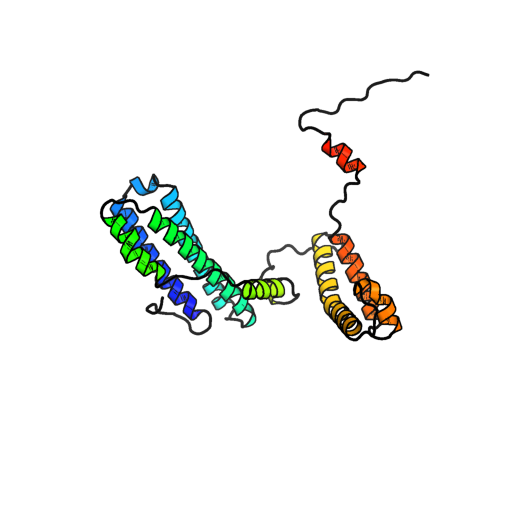2.97 118 VAL A C 1
ATOM 935 O O . VAL A 1 118 ? -0.473 14.996 -26.329 1.00 62.97 118 VAL A O 1
ATOM 938 N N . TRP A 1 119 ? 0.707 14.173 -28.043 1.00 62.88 119 TRP A N 1
ATOM 939 C CA . TRP A 1 119 ? -0.073 12.938 -28.181 1.00 62.88 119 TRP A CA 1
ATOM 940 C C . TRP A 1 119 ? -0.010 12.046 -26.930 1.00 62.88 119 TRP A C 1
ATOM 942 O O . TRP A 1 119 ? -1.033 11.525 -26.483 1.00 62.88 119 TRP A O 1
ATOM 952 N N . SER A 1 120 ? 1.173 11.905 -26.324 1.00 63.41 120 SER A N 1
ATOM 953 C CA . SER A 1 120 ? 1.370 11.206 -25.045 1.00 63.41 120 SER A CA 1
ATOM 954 C C . SER A 1 120 ? 0.528 11.837 -23.930 1.00 63.41 120 SER A C 1
ATOM 956 O O . SER A 1 120 ? -0.140 11.133 -23.177 1.00 63.41 120 SER A O 1
ATOM 958 N N . ARG A 1 121 ? 0.461 13.174 -23.883 1.00 63.47 121 ARG A N 1
ATOM 959 C CA . ARG A 1 121 ? -0.334 13.920 -22.894 1.00 63.47 121 ARG A CA 1
ATOM 960 C C . ARG A 1 121 ? -1.843 13.821 -23.135 1.00 63.47 121 ARG A C 1
ATOM 962 O O . ARG A 1 121 ? -2.593 13.784 -22.165 1.00 63.47 121 ARG A O 1
ATOM 969 N N . PHE A 1 122 ? -2.295 13.718 -24.388 1.00 59.28 122 PHE A N 1
ATOM 970 C CA . PHE A 1 122 ? -3.707 13.461 -24.712 1.00 59.28 122 PHE A CA 1
ATOM 971 C C . PHE A 1 122 ? -4.152 12.026 -24.388 1.00 59.28 122 PHE A C 1
ATOM 973 O O . PHE A 1 122 ? -5.337 11.792 -24.156 1.00 59.28 122 PHE A O 1
ATOM 980 N N . ASN A 1 123 ? -3.224 11.066 -24.324 1.00 64.38 123 ASN A N 1
ATOM 981 C CA . ASN A 1 123 ? -3.493 9.686 -23.915 1.00 64.38 123 ASN A CA 1
ATOM 982 C C . ASN A 1 123 ? -2.645 9.300 -22.691 1.00 64.38 123 ASN A C 1
ATOM 984 O O . ASN A 1 123 ? -1.912 8.308 -22.729 1.00 64.38 123 ASN A O 1
ATOM 988 N N . ALA A 1 124 ? -2.775 10.080 -21.612 1.00 68.62 124 ALA A N 1
ATOM 989 C CA . ALA A 1 124 ? -2.096 9.820 -20.347 1.00 68.62 124 ALA A CA 1
ATOM 990 C C . ALA A 1 124 ? -2.306 8.364 -19.894 1.00 68.62 124 ALA A C 1
ATOM 992 O O . ALA A 1 124 ? -3.431 7.852 -19.836 1.00 68.62 124 ALA A O 1
ATOM 993 N N . VAL A 1 125 ? -1.201 7.689 -19.579 1.00 75.44 125 VAL A N 1
ATOM 994 C CA . VAL A 1 125 ? -1.174 6.269 -19.204 1.00 75.44 125 VAL A CA 1
ATOM 995 C C . VAL A 1 125 ? -1.968 6.043 -17.920 1.00 75.44 125 VAL A C 1
ATOM 997 O O . VAL A 1 125 ? -2.842 5.169 -17.852 1.00 75.44 125 VAL A O 1
ATOM 1000 N N . GLY A 1 126 ? -1.749 6.892 -16.922 1.00 76.69 126 GLY A N 1
ATOM 1001 C CA . GLY A 1 126 ? -2.522 6.902 -15.692 1.00 76.69 126 GLY A CA 1
ATOM 1002 C C . GLY A 1 126 ? -2.274 8.144 -14.860 1.00 76.69 126 GLY A C 1
ATOM 1003 O O . GLY A 1 126 ? -1.373 8.934 -15.129 1.00 76.69 126 GLY A O 1
ATOM 1004 N N . THR A 1 127 ? -3.115 8.291 -13.850 1.00 79.69 127 THR A N 1
ATOM 1005 C CA . THR A 1 127 ? -3.004 9.289 -12.792 1.00 79.69 127 THR A CA 1
ATOM 1006 C C . THR A 1 127 ? -2.582 8.587 -11.513 1.00 79.69 127 THR A C 1
ATOM 1008 O O . THR A 1 127 ? -2.849 7.397 -11.350 1.00 79.69 127 THR A O 1
ATOM 1011 N N . TYR A 1 128 ? -1.938 9.321 -10.608 1.00 88.56 128 TYR A N 1
ATOM 1012 C CA . TYR A 1 128 ? -1.640 8.804 -9.275 1.00 88.56 128 TYR A CA 1
ATOM 1013 C C . TYR A 1 128 ? -2.942 8.381 -8.556 1.00 88.56 128 TYR A C 1
ATOM 1015 O O . TYR A 1 128 ? -3.989 8.984 -8.833 1.00 88.56 128 TYR A O 1
ATOM 1023 N N . PRO A 1 129 ? -2.913 7.365 -7.669 1.00 89.50 129 PRO A N 1
ATOM 1024 C CA . PRO A 1 129 ? -4.088 6.961 -6.903 1.00 89.50 129 PRO A CA 1
ATOM 1025 C C . PRO A 1 129 ? -4.701 8.120 -6.115 1.00 89.50 129 PRO A C 1
ATOM 1027 O O . PRO A 1 129 ? -3.988 8.982 -5.604 1.00 89.50 129 PRO A O 1
ATOM 1030 N N . SER A 1 130 ? -6.027 8.130 -5.985 1.00 89.44 130 SER A N 1
ATOM 1031 C CA . SER A 1 130 ? -6.709 9.155 -5.193 1.00 89.44 130 SER A CA 1
ATOM 1032 C C . SER A 1 130 ? -6.517 8.929 -3.688 1.00 89.44 130 SER A C 1
ATOM 1034 O O . SER A 1 130 ? -6.395 7.789 -3.234 1.00 89.44 130 SER A O 1
ATOM 1036 N N . ASP A 1 131 ? -6.581 9.995 -2.886 1.00 90.44 131 ASP A N 1
ATOM 1037 C CA . ASP A 1 131 ? -6.543 9.890 -1.416 1.00 90.44 131 ASP A CA 1
ATOM 1038 C C . ASP A 1 131 ? -7.667 9.005 -0.874 1.00 90.44 131 ASP A C 1
ATOM 1040 O O . ASP A 1 131 ? -7.490 8.270 0.096 1.00 90.44 131 ASP A O 1
ATOM 1044 N N . ARG A 1 132 ? -8.822 9.014 -1.546 1.00 88.62 132 ARG A N 1
ATOM 1045 C CA . ARG A 1 132 ? -9.951 8.142 -1.219 1.00 88.62 132 ARG A CA 1
ATOM 1046 C C . ARG A 1 132 ? -9.587 6.667 -1.377 1.00 88.62 132 ARG A C 1
ATOM 1048 O O . ARG A 1 132 ? -9.971 5.858 -0.534 1.00 88.62 132 ARG A O 1
ATOM 1055 N N . ASP A 1 133 ? -8.881 6.309 -2.444 1.00 87.31 133 ASP A N 1
ATOM 1056 C CA . ASP A 1 133 ? -8.463 4.926 -2.680 1.00 87.31 133 ASP A CA 1
ATOM 1057 C C . ASP A 1 133 ? -7.327 4.526 -1.735 1.00 87.31 133 ASP A C 1
ATOM 1059 O O . ASP A 1 133 ? -7.351 3.422 -1.195 1.00 87.31 133 ASP A O 1
ATOM 1063 N N . SER A 1 134 ? -6.403 5.446 -1.444 1.00 91.38 134 SER A N 1
ATOM 1064 C CA . SER A 1 134 ? -5.360 5.252 -0.428 1.00 91.38 134 SER A CA 1
ATOM 1065 C C . SER A 1 134 ? -5.954 5.023 0.965 1.00 91.38 134 SER A C 1
ATOM 1067 O O . SER A 1 134 ? -5.543 4.101 1.663 1.00 91.38 134 SER A O 1
ATOM 1069 N N . SER A 1 135 ? -6.966 5.803 1.357 1.00 91.31 135 SER A N 1
ATOM 1070 C CA . SER A 1 135 ? -7.671 5.634 2.631 1.00 91.31 135 SER A CA 1
ATOM 1071 C C . SER A 1 135 ? -8.377 4.279 2.711 1.00 91.31 135 SER A C 1
ATOM 1073 O O . SER A 1 135 ? -8.223 3.577 3.705 1.00 91.31 135 SER A O 1
ATOM 1075 N N . ARG A 1 136 ? -9.080 3.862 1.648 1.00 89.00 136 ARG A N 1
ATOM 1076 C CA . ARG A 1 136 ? -9.716 2.533 1.580 1.00 89.00 136 ARG A CA 1
ATOM 1077 C C . ARG A 1 136 ? -8.706 1.401 1.737 1.00 89.00 136 ARG A C 1
ATOM 1079 O O . ARG A 1 136 ? -8.961 0.461 2.483 1.00 89.00 136 ARG A O 1
ATOM 1086 N N . LEU A 1 137 ? -7.573 1.502 1.043 1.00 91.06 137 LEU A N 1
ATOM 1087 C CA . LEU A 1 137 ? -6.490 0.529 1.127 1.00 91.06 137 LEU A CA 1
ATOM 1088 C C . LEU A 1 137 ? -5.909 0.470 2.545 1.00 91.06 137 LEU A C 1
ATOM 1090 O O . LEU A 1 137 ? -5.768 -0.610 3.111 1.00 91.06 137 LEU A O 1
ATOM 1094 N N . ALA A 1 138 ? -5.624 1.632 3.136 1.00 92.19 138 ALA A N 1
ATOM 1095 C CA . ALA A 1 138 ? -5.084 1.737 4.485 1.00 92.19 138 ALA A CA 1
ATOM 1096 C C . ALA A 1 138 ? -6.032 1.132 5.528 1.00 92.19 138 ALA A C 1
ATOM 1098 O O . ALA A 1 138 ? -5.572 0.399 6.400 1.00 92.19 138 ALA A O 1
ATOM 1099 N N . THR A 1 139 ? -7.340 1.389 5.422 1.00 90.75 139 THR A N 1
ATOM 1100 C CA . THR A 1 139 ? -8.346 0.761 6.287 1.00 90.75 139 THR A CA 1
ATOM 1101 C C . THR A 1 139 ? -8.345 -0.756 6.123 1.00 90.75 139 THR A C 1
ATOM 1103 O O . THR A 1 139 ? -8.340 -1.467 7.121 1.00 90.75 139 THR A O 1
ATOM 1106 N N . ALA A 1 140 ? -8.290 -1.266 4.889 1.00 89.56 140 ALA A N 1
ATOM 1107 C CA . ALA A 1 140 ? -8.292 -2.706 4.639 1.00 89.56 140 ALA A CA 1
ATOM 1108 C C . ALA A 1 140 ? -7.063 -3.417 5.239 1.00 89.56 140 ALA A C 1
ATOM 1110 O O . ALA A 1 140 ? -7.201 -4.500 5.795 1.00 89.56 140 ALA A O 1
ATOM 1111 N N . ILE A 1 141 ? -5.877 -2.799 5.182 1.00 90.56 141 ILE A N 1
ATOM 1112 C CA . ILE A 1 141 ? -4.640 -3.351 5.771 1.00 90.56 141 ILE A CA 1
ATOM 1113 C C . ILE A 1 141 ? -4.666 -3.291 7.309 1.00 90.56 141 ILE A C 1
ATOM 1115 O O . ILE A 1 141 ? -4.100 -4.160 7.969 1.00 90.56 141 ILE A O 1
ATOM 1119 N N . GLN A 1 142 ? -5.329 -2.283 7.882 1.00 90.69 142 GLN A N 1
ATOM 1120 C CA . GLN A 1 142 ? -5.484 -2.098 9.331 1.00 90.69 142 GLN A CA 1
ATOM 1121 C C . GLN A 1 142 ? -6.682 -2.853 9.922 1.00 90.69 142 GLN A C 1
ATOM 1123 O O . GLN A 1 142 ? -6.932 -2.750 11.117 1.00 90.69 142 GLN A O 1
ATOM 1128 N N . THR A 1 143 ? -7.426 -3.610 9.116 1.00 90.81 143 THR A N 1
ATOM 1129 C CA . THR A 1 143 ? -8.556 -4.411 9.598 1.00 90.81 143 THR A CA 1
ATOM 1130 C C . THR A 1 143 ? -8.125 -5.877 9.703 1.00 90.81 143 THR A C 1
ATOM 1132 O O . THR A 1 143 ? -7.621 -6.421 8.715 1.00 90.81 143 THR A O 1
ATOM 1135 N N . PRO A 1 144 ? -8.306 -6.544 10.858 1.00 91.25 144 PRO A N 1
ATOM 1136 C CA . PRO A 1 144 ? -8.090 -7.983 10.964 1.00 91.25 144 PRO A CA 1
ATOM 1137 C C . PRO A 1 144 ? -8.975 -8.753 9.976 1.00 91.25 144 PRO A C 1
ATOM 1139 O O . PRO A 1 144 ? -10.152 -8.434 9.801 1.00 91.25 144 PRO A O 1
ATOM 1142 N N . GLY A 1 145 ? -8.424 -9.784 9.335 1.00 89.94 145 GLY A N 1
ATOM 1143 C CA . GLY A 1 145 ? -9.179 -10.662 8.442 1.00 89.94 145 GLY A CA 1
ATOM 1144 C C . GLY A 1 145 ? -8.346 -11.268 7.315 1.00 89.94 145 GLY A C 1
ATOM 1145 O O . GLY A 1 145 ? -7.177 -10.928 7.120 1.00 89.94 145 GLY A O 1
ATOM 1146 N N . GLU A 1 146 ? -8.996 -12.128 6.522 1.00 89.44 146 GLU A N 1
ATOM 1147 C CA . GLU A 1 146 ? -8.350 -12.929 5.469 1.00 89.44 146 GLU A CA 1
ATOM 1148 C C . GLU A 1 146 ? -7.542 -12.072 4.486 1.00 89.44 146 GLU A C 1
ATOM 1150 O O . GLU A 1 146 ? -6.460 -12.463 4.052 1.00 89.44 146 GLU A O 1
ATOM 1155 N N . LEU A 1 147 ? -8.034 -10.881 4.136 1.00 88.94 147 LEU A N 1
ATOM 1156 C CA . LEU A 1 147 ? -7.324 -9.987 3.226 1.00 88.94 147 LEU A CA 1
ATOM 1157 C C . LEU A 1 147 ? -5.942 -9.588 3.774 1.00 88.94 147 LEU A C 1
ATOM 1159 O O . LEU A 1 147 ? -4.954 -9.658 3.042 1.00 88.94 147 LEU A O 1
ATOM 1163 N N . ARG A 1 148 ? -5.857 -9.209 5.057 1.00 90.19 148 ARG A N 1
ATOM 1164 C CA . ARG A 1 148 ? -4.592 -8.843 5.714 1.00 90.19 148 ARG A CA 1
ATOM 1165 C C . ARG A 1 148 ? -3.677 -10.059 5.846 1.00 90.19 148 ARG A C 1
ATOM 1167 O O . ARG A 1 148 ? -2.472 -9.964 5.603 1.00 90.19 148 ARG A O 1
ATOM 1174 N N . ASP A 1 149 ? -4.240 -11.214 6.183 1.00 89.25 149 ASP A N 1
ATOM 1175 C CA . ASP A 1 149 ? -3.474 -12.456 6.301 1.00 89.25 149 ASP A CA 1
ATOM 1176 C C . ASP A 1 149 ? -2.830 -12.859 4.967 1.00 89.25 149 ASP A C 1
ATOM 1178 O O . ASP A 1 149 ? -1.648 -13.202 4.925 1.00 89.25 149 ASP A O 1
ATOM 1182 N N . ARG A 1 150 ? -3.552 -12.709 3.849 1.00 88.62 150 ARG A N 1
ATOM 1183 C CA . ARG A 1 150 ? -3.042 -13.010 2.497 1.00 88.62 150 ARG A CA 1
ATOM 1184 C C . ARG A 1 150 ? -1.904 -12.103 2.030 1.00 88.62 150 ARG A C 1
ATOM 1186 O O . ARG A 1 150 ? -1.128 -12.503 1.158 1.00 88.62 150 ARG A O 1
ATOM 1193 N N . ILE A 1 151 ? -1.776 -10.892 2.572 1.00 88.31 151 ILE A N 1
ATOM 1194 C CA . ILE A 1 151 ? -0.668 -9.980 2.235 1.00 88.31 151 ILE A CA 1
ATOM 1195 C C . ILE A 1 151 ? 0.502 -10.062 3.221 1.00 88.31 151 ILE A C 1
ATOM 1197 O O . ILE A 1 151 ? 1.568 -9.525 2.932 1.00 88.31 151 ILE A O 1
ATOM 1201 N N . THR A 1 152 ? 0.341 -10.772 4.341 1.00 88.81 152 THR A N 1
ATOM 1202 C CA . THR A 1 152 ? 1.376 -10.951 5.371 1.00 88.81 152 THR A CA 1
ATOM 1203 C C . THR A 1 152 ? 1.879 -12.398 5.580 1.00 88.81 152 THR A C 1
ATOM 1205 O O . THR A 1 152 ? 2.436 -12.666 6.644 1.00 88.81 152 THR A O 1
ATOM 1208 N N . PRO A 1 153 ? 1.793 -13.349 4.619 1.00 86.94 153 PRO A N 1
ATOM 1209 C CA . PRO A 1 153 ? 2.109 -14.758 4.893 1.00 86.94 153 PRO A CA 1
ATOM 1210 C C . PRO A 1 153 ? 3.599 -15.006 5.168 1.00 86.94 153 PRO A C 1
ATOM 1212 O O . PRO A 1 153 ? 3.955 -15.980 5.819 1.00 86.94 153 PRO A O 1
ATOM 1215 N N . ALA A 1 154 ? 4.472 -14.131 4.664 1.00 87.94 154 ALA A N 1
ATOM 1216 C CA . ALA A 1 154 ? 5.918 -14.209 4.861 1.00 87.94 154 ALA A CA 1
ATOM 1217 C C . ALA A 1 154 ? 6.402 -13.436 6.100 1.00 87.94 154 ALA A C 1
ATOM 1219 O O . ALA A 1 154 ? 7.601 -13.406 6.375 1.00 87.94 154 ALA A O 1
ATOM 1220 N N . ILE A 1 155 ? 5.495 -12.783 6.834 1.00 87.75 155 ILE A N 1
ATOM 1221 C CA . ILE A 1 155 ? 5.846 -12.093 8.074 1.00 87.75 155 ILE A CA 1
ATOM 1222 C C . ILE A 1 155 ? 5.911 -13.136 9.186 1.00 87.75 155 ILE A C 1
ATOM 1224 O O . ILE A 1 155 ? 4.943 -13.853 9.433 1.00 87.75 155 ILE A O 1
ATOM 1228 N N . TYR A 1 156 ? 7.060 -13.220 9.858 1.00 87.44 156 TYR A N 1
ATOM 1229 C CA . TYR A 1 156 ? 7.253 -14.142 10.972 1.00 87.44 156 TYR A CA 1
ATOM 1230 C C . TYR A 1 156 ? 6.248 -13.860 12.097 1.00 87.44 156 TYR A C 1
ATOM 1232 O O . TYR A 1 156 ? 6.163 -12.743 12.611 1.00 87.44 156 TYR A O 1
ATOM 1240 N N . ARG A 1 157 ? 5.510 -14.900 12.497 1.00 84.12 157 ARG A N 1
ATOM 1241 C CA . ARG A 1 157 ? 4.600 -14.895 13.645 1.00 84.12 157 ARG A CA 1
ATOM 1242 C C . ARG A 1 157 ? 5.178 -15.840 14.692 1.00 84.12 157 ARG A C 1
ATOM 1244 O O . ARG A 1 157 ? 5.405 -17.009 14.403 1.00 84.12 157 ARG A O 1
ATOM 1251 N N . SER A 1 158 ? 5.459 -15.321 15.883 1.00 87.31 158 SER A N 1
ATOM 1252 C CA . SER A 1 158 ? 5.963 -16.140 16.987 1.00 87.31 158 SER A CA 1
ATOM 1253 C C . SER A 1 158 ? 4.811 -16.709 17.808 1.00 87.31 158 SER A C 1
ATOM 1255 O O . SER A 1 158 ? 3.872 -15.982 18.130 1.00 87.31 158 SER A O 1
ATOM 1257 N N . ASP A 1 159 ? 4.932 -17.970 18.218 1.00 86.25 159 ASP A N 1
ATOM 1258 C CA . ASP A 1 159 ? 3.989 -18.617 19.141 1.00 86.25 159 ASP A CA 1
ATOM 1259 C C . ASP A 1 159 ? 4.214 -18.208 20.606 1.00 86.25 159 ASP A C 1
ATOM 1261 O O . ASP A 1 159 ? 3.348 -18.405 21.459 1.00 86.25 159 ASP A O 1
ATOM 1265 N N . SER A 1 160 ? 5.368 -17.609 20.917 1.00 91.69 160 SER A N 1
ATOM 1266 C CA . SER A 1 160 ? 5.687 -17.155 22.269 1.00 91.69 160 SER A CA 1
ATOM 1267 C C . SER A 1 160 ? 4.975 -15.842 22.589 1.00 91.69 160 SER A C 1
ATOM 1269 O O . SER A 1 160 ? 5.176 -14.829 21.918 1.00 91.69 160 SER A O 1
ATOM 1271 N N . SER A 1 161 ? 4.196 -15.828 23.671 1.00 86.56 161 SER A N 1
ATOM 1272 C CA . SER A 1 161 ? 3.523 -14.624 24.184 1.00 86.56 161 SER A CA 1
ATOM 1273 C C . SER A 1 161 ? 4.494 -13.531 24.645 1.00 86.56 161 SER A C 1
ATOM 1275 O O . SER A 1 161 ? 4.125 -12.357 24.693 1.00 86.56 161 SER A O 1
ATOM 1277 N N . ALA A 1 162 ? 5.739 -13.895 24.955 1.00 87.81 162 ALA A N 1
ATOM 1278 C CA . ALA A 1 162 ? 6.794 -12.957 25.323 1.00 87.81 162 ALA A CA 1
ATOM 1279 C C . ALA A 1 162 ? 7.454 -12.287 24.104 1.00 87.81 162 ALA A C 1
ATOM 1281 O O . ALA A 1 162 ? 8.200 -11.324 24.261 1.00 87.81 162 ALA A O 1
ATOM 1282 N N . HIS A 1 163 ? 7.212 -12.783 22.887 1.00 89.75 163 HIS A N 1
ATOM 1283 C CA . HIS A 1 163 ? 7.861 -12.251 21.696 1.00 89.75 163 HIS A CA 1
ATOM 1284 C C . HIS A 1 163 ? 7.261 -10.888 21.295 1.00 89.75 163 HIS A C 1
ATOM 1286 O O . HIS A 1 163 ? 6.038 -10.797 21.138 1.00 89.75 163 HIS A O 1
ATOM 1292 N N . PRO A 1 164 ? 8.074 -9.847 21.014 1.00 87.56 164 PRO A N 1
ATOM 1293 C CA . PRO A 1 164 ? 7.572 -8.500 20.713 1.00 87.56 164 PRO A CA 1
ATOM 1294 C C . PRO A 1 164 ? 6.566 -8.443 19.556 1.00 87.56 164 PRO A C 1
ATOM 1296 O O . PRO A 1 164 ? 5.530 -7.794 19.669 1.00 87.56 164 PRO A O 1
ATOM 1299 N N . LEU A 1 165 ? 6.813 -9.185 18.469 1.00 88.19 165 LEU A N 1
ATOM 1300 C CA . LEU A 1 165 ? 5.867 -9.269 17.344 1.00 88.19 165 LEU A CA 1
ATOM 1301 C C . LEU A 1 165 ? 4.528 -9.915 17.728 1.00 88.19 165 LEU A C 1
ATOM 1303 O O . LEU A 1 165 ? 3.490 -9.523 17.203 1.00 88.19 165 LEU A O 1
ATOM 1307 N N . ARG A 1 166 ? 4.525 -10.884 18.656 1.00 90.06 166 ARG A N 1
ATOM 1308 C CA . ARG A 1 166 ? 3.281 -11.513 19.118 1.00 90.06 166 ARG A CA 1
ATOM 1309 C C . ARG A 1 166 ? 2.495 -10.576 20.033 1.00 90.06 166 ARG A C 1
ATOM 1311 O O . ARG A 1 166 ? 1.270 -10.551 19.959 1.00 90.06 166 ARG A O 1
ATOM 1318 N N . GLN A 1 167 ? 3.194 -9.785 20.846 1.00 90.62 167 GLN A N 1
ATOM 1319 C CA . GLN A 1 167 ? 2.601 -8.732 21.675 1.00 90.62 167 GLN A CA 1
ATOM 1320 C C . GLN A 1 167 ? 1.993 -7.617 20.819 1.00 90.62 167 GLN A C 1
ATOM 1322 O O . GLN A 1 167 ? 0.876 -7.191 21.097 1.00 90.62 167 GLN A O 1
ATOM 1327 N N . LEU A 1 168 ? 2.673 -7.209 19.741 1.00 91.12 168 LEU A N 1
ATOM 1328 C CA . LEU A 1 168 ? 2.144 -6.235 18.786 1.00 91.12 168 LEU A CA 1
ATOM 1329 C C . LEU A 1 168 ? 0.867 -6.741 18.103 1.00 91.12 168 LEU A C 1
ATOM 1331 O O . LEU A 1 168 ? -0.121 -6.015 18.052 1.00 91.12 168 LEU A O 1
ATOM 1335 N N . GLU A 1 169 ? 0.859 -7.991 17.632 1.00 90.44 169 GLU A N 1
ATOM 1336 C CA . GLU A 1 169 ? -0.335 -8.580 17.011 1.00 90.44 169 GLU A CA 1
ATOM 1337 C C . GLU A 1 169 ? -1.495 -8.689 18.013 1.00 90.44 169 GLU A C 1
ATOM 1339 O O . GLU A 1 169 ? -2.631 -8.363 17.687 1.00 90.44 169 GLU A O 1
ATOM 1344 N N . ARG A 1 170 ? -1.210 -9.059 19.270 1.00 92.31 170 ARG A N 1
ATOM 1345 C CA . ARG A 1 170 ? -2.221 -9.071 20.338 1.00 92.31 170 ARG A CA 1
ATOM 1346 C C . ARG A 1 170 ? -2.790 -7.673 20.598 1.00 92.31 170 ARG A C 1
ATOM 1348 O O . ARG A 1 170 ? -3.999 -7.539 20.754 1.00 92.31 170 ARG A O 1
ATOM 1355 N N . ALA A 1 171 ? -1.940 -6.648 20.670 1.00 94.00 171 ALA A N 1
ATOM 1356 C CA . ALA A 1 171 ? -2.382 -5.269 20.865 1.00 94.00 171 ALA A CA 1
ATOM 1357 C C . ALA A 1 171 ? -3.259 -4.799 19.695 1.00 94.00 171 ALA A C 1
ATOM 1359 O O . ALA A 1 171 ? -4.300 -4.185 19.920 1.00 94.00 171 ALA A O 1
ATOM 1360 N N . PHE A 1 172 ? -2.880 -5.146 18.461 1.00 92.75 172 PHE A N 1
ATOM 1361 C CA . PHE A 1 172 ? -3.665 -4.879 17.257 1.00 92.75 172 PHE A CA 1
ATOM 1362 C C . PHE A 1 172 ? -5.056 -5.530 17.314 1.00 92.75 172 PHE A C 1
ATOM 1364 O O . PHE A 1 172 ? -6.057 -4.833 17.132 1.00 92.75 172 PHE A O 1
ATOM 1371 N N . ASP A 1 173 ? -5.135 -6.822 17.645 1.00 92.69 173 ASP A N 1
ATOM 1372 C CA . ASP A 1 173 ? -6.405 -7.549 17.759 1.00 92.69 173 ASP A CA 1
ATOM 1373 C C . ASP A 1 173 ? -7.315 -6.951 18.843 1.00 92.69 173 ASP A C 1
ATOM 1375 O O . ASP A 1 173 ? -8.506 -6.733 18.608 1.00 92.69 173 ASP A O 1
ATOM 1379 N N . LEU A 1 174 ? -6.759 -6.651 20.024 1.00 95.06 174 LEU A N 1
ATOM 1380 C CA . LEU A 1 174 ? -7.501 -6.046 21.134 1.00 95.06 174 LEU A CA 1
ATOM 1381 C C . LEU A 1 174 ? -8.019 -4.648 20.775 1.00 95.06 174 LEU A C 1
ATOM 1383 O O . LEU A 1 174 ? -9.187 -4.347 21.019 1.00 95.06 174 LEU A O 1
ATOM 1387 N N . CYS A 1 175 ? -7.182 -3.809 20.157 1.00 94.62 175 CYS A N 1
ATOM 1388 C CA . CYS A 1 175 ? -7.587 -2.474 19.715 1.00 94.62 175 CYS A CA 1
ATOM 1389 C C . CYS A 1 175 ? -8.703 -2.545 18.669 1.00 94.62 175 CYS A C 1
ATOM 1391 O O . CYS A 1 175 ? -9.686 -1.816 18.777 1.00 94.62 175 CYS A O 1
ATOM 1393 N N . SER A 1 176 ? -8.599 -3.462 17.704 1.00 93.94 176 SER A N 1
ATOM 1394 C CA . SER A 1 176 ? -9.628 -3.624 16.676 1.00 93.94 176 SER A CA 1
ATOM 1395 C C . SER A 1 176 ? -10.971 -4.079 17.257 1.00 93.94 176 SER A C 1
ATOM 1397 O O . SER A 1 176 ? -12.023 -3.597 16.836 1.00 93.94 176 SER A O 1
ATOM 1399 N N . GLN A 1 177 ? -10.965 -4.963 18.259 1.00 93.31 177 GLN A N 1
ATOM 1400 C CA . GLN A 1 177 ? -12.195 -5.351 18.959 1.00 93.31 177 GLN A CA 1
ATOM 1401 C C . GLN A 1 177 ? -12.778 -4.173 19.758 1.00 93.31 177 GLN A C 1
ATOM 1403 O O . GLN A 1 177 ? -13.989 -3.922 19.719 1.00 93.31 177 GLN A O 1
ATOM 1408 N N . ALA A 1 178 ? -11.909 -3.407 20.424 1.00 95.25 178 ALA A N 1
ATOM 1409 C CA . ALA A 1 178 ? -12.278 -2.245 21.220 1.00 95.25 178 ALA A CA 1
ATOM 1410 C C . ALA A 1 178 ? -12.842 -1.074 20.390 1.00 95.25 178 ALA A C 1
ATOM 1412 O O . ALA A 1 178 ? -13.655 -0.312 20.916 1.00 95.25 178 ALA A O 1
ATOM 1413 N N . ASP A 1 179 ? -12.503 -0.943 19.102 1.00 92.75 179 ASP A N 1
ATOM 1414 C CA . ASP A 1 179 ? -13.008 0.134 18.231 1.00 92.75 179 ASP A CA 1
ATOM 1415 C C . ASP A 1 179 ? -14.542 0.204 18.204 1.00 92.75 179 ASP A C 1
ATOM 1417 O O . ASP A 1 179 ? -15.133 1.286 18.269 1.00 92.75 179 ASP A O 1
ATOM 1421 N N . THR A 1 180 ? -15.209 -0.955 18.184 1.00 91.94 180 THR A N 1
ATOM 1422 C CA . THR A 1 180 ? -16.679 -1.018 18.201 1.00 91.94 180 THR A CA 1
ATOM 1423 C C . THR A 1 180 ? -17.271 -0.452 19.496 1.00 91.94 180 THR A C 1
ATOM 1425 O O . THR A 1 180 ? -18.313 0.210 19.468 1.00 91.94 180 THR A O 1
ATOM 1428 N N . ILE A 1 181 ? -16.586 -0.656 20.624 1.00 94.88 181 ILE A N 1
ATOM 1429 C CA . ILE A 1 181 ? -16.962 -0.161 21.953 1.00 94.88 181 ILE A CA 1
ATOM 1430 C C . ILE A 1 181 ? -16.698 1.344 22.028 1.00 94.88 181 ILE A C 1
ATOM 1432 O O . ILE A 1 181 ? -17.576 2.116 22.420 1.00 94.88 181 ILE A O 1
ATOM 1436 N N . VAL A 1 182 ? -15.531 1.789 21.559 1.00 94.44 182 VAL A N 1
ATOM 1437 C CA . VAL A 1 182 ? -15.177 3.211 21.464 1.00 94.44 182 VAL A CA 1
ATOM 1438 C C . VAL A 1 182 ? -16.207 3.975 20.628 1.00 94.44 182 VAL A C 1
ATOM 1440 O O . VAL A 1 182 ? -16.611 5.079 20.998 1.00 94.44 182 VAL A O 1
ATOM 1443 N N . ASP A 1 183 ? -16.694 3.395 19.532 1.00 94.38 183 ASP A N 1
ATOM 1444 C CA . ASP A 1 183 ? -17.735 4.003 18.705 1.00 94.38 183 ASP A CA 1
ATOM 1445 C C . ASP A 1 183 ? -19.098 4.092 19.405 1.00 94.38 183 ASP A C 1
ATOM 1447 O O . ASP A 1 183 ? -19.814 5.082 19.207 1.00 94.38 183 ASP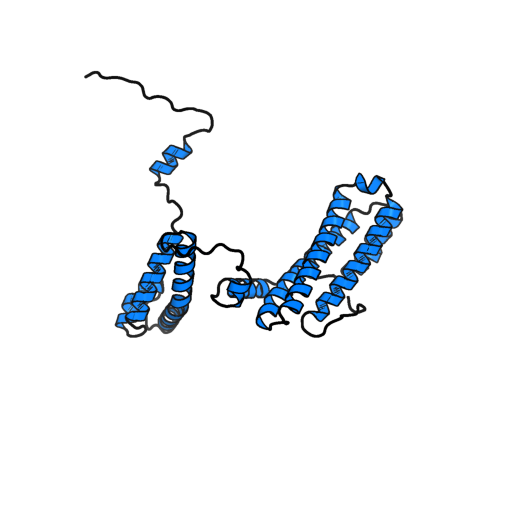 A O 1
ATOM 1451 N N . LYS A 1 184 ? -19.463 3.123 20.259 1.00 93.94 184 LYS A N 1
ATOM 1452 C CA . LYS A 1 184 ? -20.650 3.236 21.131 1.00 93.94 184 LYS A CA 1
ATOM 1453 C C . LYS A 1 184 ? -20.506 4.423 22.085 1.00 93.94 184 LYS A C 1
ATOM 1455 O O . LYS A 1 184 ? -21.407 5.263 22.145 1.00 93.94 184 LYS A O 1
ATOM 1460 N N . ILE A 1 185 ? -19.353 4.554 22.743 1.00 94.19 185 ILE A N 1
ATOM 1461 C CA . ILE A 1 185 ? -19.066 5.663 23.665 1.00 94.19 185 ILE A CA 1
ATOM 1462 C C . ILE A 1 185 ? -19.093 7.008 22.922 1.00 94.19 185 ILE A C 1
ATOM 1464 O O . ILE A 1 185 ? -19.770 7.943 23.351 1.00 94.19 185 ILE A O 1
ATOM 1468 N N . LYS A 1 186 ? -18.446 7.112 21.752 1.00 94.81 186 LYS A N 1
ATOM 1469 C CA . LYS A 1 186 ? -18.480 8.321 20.906 1.00 94.81 186 LYS A CA 1
ATOM 1470 C C . LYS A 1 186 ? -19.910 8.710 20.522 1.00 94.81 186 LYS A C 1
ATOM 1472 O O . LYS A 1 186 ? -20.238 9.898 20.513 1.00 94.81 186 LYS A O 1
ATOM 1477 N N . LYS A 1 187 ? -20.770 7.738 20.195 1.00 95.12 187 LYS A N 1
ATOM 1478 C CA . LYS A 1 187 ? -22.189 7.991 19.893 1.00 95.12 187 LYS A CA 1
ATOM 1479 C C . LYS A 1 187 ? -22.933 8.533 21.115 1.00 95.12 187 LYS A C 1
ATOM 1481 O O . LYS A 1 187 ? -23.666 9.506 20.961 1.00 95.12 187 LYS A O 1
ATOM 1486 N N . ALA A 1 188 ? -22.713 7.975 22.303 1.00 93.25 188 ALA A N 1
ATOM 1487 C CA . ALA A 1 188 ? -23.319 8.465 23.542 1.00 93.25 188 ALA A CA 1
ATOM 1488 C C . ALA A 1 188 ? -22.851 9.887 23.912 1.00 93.25 188 ALA A C 1
ATOM 1490 O O . ALA A 1 188 ? -23.671 10.742 24.249 1.00 93.25 188 ALA A O 1
ATOM 1491 N N . ILE A 1 189 ? -21.560 10.200 23.734 1.00 93.75 189 ILE A N 1
ATOM 1492 C CA . ILE A 1 189 ? -21.031 11.568 23.896 1.00 93.75 189 ILE A CA 1
ATOM 1493 C C . ILE A 1 189 ? -21.726 12.537 22.928 1.00 93.75 189 ILE A C 1
ATOM 1495 O O . ILE A 1 189 ? -22.140 13.627 23.321 1.00 93.75 189 ILE A O 1
ATOM 1499 N N . ARG A 1 190 ? -21.902 12.149 21.656 1.00 93.62 190 ARG A N 1
ATOM 1500 C CA . ARG A 1 190 ? -22.602 12.981 20.656 1.00 93.62 190 ARG A CA 1
ATOM 1501 C C . ARG A 1 190 ? -24.072 13.216 21.003 1.00 93.62 190 ARG A C 1
ATOM 1503 O O . ARG A 1 190 ? -24.584 14.287 20.695 1.00 93.62 190 ARG A O 1
ATOM 1510 N N . LYS A 1 191 ? -24.731 12.245 21.639 1.00 93.75 191 LYS A N 1
ATOM 1511 C CA . LYS A 1 191 ? -26.108 12.370 22.141 1.00 93.75 191 LYS A CA 1
ATOM 1512 C C . LYS A 1 191 ? -26.221 13.200 23.427 1.00 93.75 191 LYS A C 1
ATOM 1514 O O . LYS A 1 191 ? -27.332 13.521 23.829 1.00 93.75 191 LYS A O 1
ATOM 1519 N N . GLY A 1 192 ? -25.100 13.556 24.058 1.00 90.88 192 GLY A N 1
ATOM 1520 C CA . GLY A 1 192 ? -25.077 14.274 25.335 1.00 90.88 192 GLY A CA 1
ATOM 1521 C C . GLY A 1 192 ? -25.322 13.384 26.557 1.00 90.88 192 GLY A C 1
ATOM 1522 O O . GLY A 1 192 ? -25.495 13.900 27.656 1.00 90.88 192 GLY A O 1
ATOM 1523 N N . GLU A 1 193 ? -25.318 12.059 26.389 1.00 90.19 193 GLU A N 1
ATOM 1524 C CA . GLU A 1 193 ? -25.481 11.091 27.484 1.00 90.19 193 GLU A CA 1
ATOM 1525 C C . GLU A 1 193 ? -24.210 10.998 28.349 1.00 90.19 193 GLU A C 1
ATOM 1527 O O . GLU A 1 193 ? -24.281 10.669 29.533 1.00 90.19 193 GLU A O 1
ATOM 1532 N N . LEU A 1 194 ? -23.047 11.332 27.780 1.00 91.38 194 LEU A N 1
ATOM 1533 C CA . LEU A 1 194 ? -21.735 11.370 28.432 1.00 91.38 194 LEU A CA 1
ATOM 1534 C C . LEU A 1 194 ? -21.079 12.750 28.261 1.00 91.38 194 LEU A C 1
ATOM 1536 O O . LEU A 1 194 ? -21.363 13.441 27.275 1.00 91.38 194 LEU A O 1
ATOM 1540 N N . PRO A 1 195 ? -20.195 13.166 29.189 1.00 88.19 195 PRO A N 1
ATOM 1541 C CA . PRO A 1 195 ? -19.461 14.417 29.048 1.00 88.19 195 PRO A CA 1
ATOM 1542 C C . PRO A 1 195 ? -18.586 14.406 27.790 1.00 88.19 195 PRO A C 1
ATOM 1544 O O . PRO A 1 195 ? -18.078 13.371 27.356 1.00 88.19 195 PRO A O 1
ATOM 1547 N N . ARG A 1 196 ? -18.388 15.587 27.198 1.00 88.81 196 ARG A N 1
ATOM 1548 C CA . ARG A 1 196 ? -17.448 15.748 26.084 1.00 88.81 196 ARG A CA 1
ATOM 1549 C C . ARG A 1 196 ? -16.024 15.531 26.589 1.00 88.81 196 ARG A C 1
ATOM 1551 O O . ARG A 1 196 ? -15.621 16.159 27.562 1.00 88.81 196 ARG A O 1
ATOM 1558 N N . GLY A 1 197 ? -15.265 14.684 25.906 1.00 88.31 197 GLY A N 1
ATOM 1559 C CA . GLY A 1 197 ? -13.889 14.378 26.279 1.00 88.31 197 GLY A CA 1
ATOM 1560 C C . GLY A 1 197 ? -13.344 13.169 25.532 1.00 88.31 197 GLY A C 1
ATOM 1561 O O . GLY A 1 197 ? -13.910 12.745 24.521 1.00 88.31 197 GLY A O 1
ATOM 1562 N N . ASN A 1 198 ? -12.237 12.626 26.039 1.00 88.69 198 ASN A N 1
ATOM 1563 C CA . ASN A 1 198 ? -11.642 11.400 25.522 1.00 88.69 198 ASN A CA 1
ATOM 1564 C C . ASN A 1 198 ? -12.603 10.215 25.769 1.00 88.69 198 ASN A C 1
ATOM 1566 O O . ASN A 1 198 ? -12.929 9.955 26.929 1.00 88.69 198 ASN A O 1
ATOM 1570 N N . PRO A 1 199 ? -13.038 9.481 24.724 1.00 86.31 199 PRO A N 1
ATOM 1571 C CA . PRO A 1 199 ? -13.893 8.305 24.879 1.00 86.31 199 PRO A CA 1
ATOM 1572 C C . PRO A 1 199 ? -13.331 7.255 25.845 1.00 86.31 199 PRO A C 1
ATOM 1574 O O . PRO A 1 199 ? -14.099 6.629 26.565 1.00 86.31 199 PRO A O 1
ATOM 1577 N N . LEU A 1 200 ? -12.007 7.098 25.903 1.00 86.56 200 LEU A N 1
ATOM 1578 C CA . LEU A 1 200 ? -11.345 6.134 26.785 1.00 86.56 200 LEU A CA 1
ATOM 1579 C C . LEU A 1 200 ? -11.471 6.536 28.258 1.00 86.56 200 LEU A C 1
ATOM 1581 O O . LEU A 1 200 ? -11.794 5.709 29.102 1.00 86.56 200 LEU A O 1
ATOM 1585 N N . ALA A 1 201 ? -11.321 7.829 28.559 1.00 88.56 201 ALA A N 1
ATOM 1586 C CA . ALA A 1 201 ? -11.503 8.356 29.913 1.00 88.56 201 ALA A CA 1
ATOM 1587 C C . ALA A 1 201 ? -12.969 8.296 30.383 1.00 88.56 201 ALA A C 1
ATOM 1589 O O . ALA A 1 201 ? -13.245 8.348 31.577 1.00 88.56 201 ALA A O 1
ATOM 1590 N N . ALA A 1 202 ? -13.917 8.190 29.448 1.00 89.00 202 ALA A N 1
ATOM 1591 C CA . ALA A 1 202 ? -15.339 8.062 29.742 1.00 89.00 202 ALA A CA 1
ATOM 1592 C C . ALA A 1 202 ? -15.799 6.601 29.921 1.00 89.00 202 ALA A C 1
ATOM 1594 O O . ALA A 1 202 ? -16.991 6.384 30.131 1.00 89.00 202 ALA A O 1
ATOM 1595 N N . ALA A 1 203 ? -14.899 5.612 29.838 1.00 90.00 203 ALA A N 1
ATOM 1596 C CA . ALA A 1 203 ? -15.244 4.189 29.884 1.00 90.00 203 ALA A CA 1
ATOM 1597 C C . ALA A 1 203 ? -15.964 3.776 31.179 1.00 90.00 203 ALA A C 1
ATOM 1599 O O . ALA A 1 203 ? -17.002 3.121 31.115 1.00 90.00 203 ALA A O 1
ATOM 1600 N N . ASP A 1 204 ? -15.466 4.211 32.340 1.00 90.44 204 ASP A N 1
ATOM 1601 C CA . ASP A 1 204 ? -16.083 3.895 33.636 1.00 90.44 204 ASP A CA 1
ATOM 1602 C C . ASP A 1 204 ? -17.500 4.483 33.729 1.00 90.44 204 ASP A C 1
ATOM 1604 O O . ASP A 1 204 ? -18.463 3.770 33.993 1.00 90.44 204 ASP A O 1
ATOM 1608 N N . GLN A 1 205 ? -17.658 5.759 33.364 1.00 89.81 205 GLN A N 1
ATOM 1609 C CA . GLN A 1 205 ? -18.964 6.430 33.354 1.00 89.81 205 GLN A CA 1
ATOM 1610 C C . GLN A 1 205 ? -19.937 5.821 32.336 1.00 89.81 205 GLN A C 1
ATOM 1612 O O . GLN A 1 205 ? -21.152 5.841 32.539 1.00 89.81 205 GLN A O 1
ATOM 1617 N N . ALA A 1 206 ? -19.421 5.318 31.211 1.00 91.38 206 ALA A N 1
ATOM 1618 C CA . ALA A 1 206 ? -20.219 4.623 30.212 1.00 91.38 206 ALA A CA 1
ATOM 1619 C C . ALA A 1 206 ? -20.747 3.287 30.753 1.00 91.38 206 ALA A C 1
ATOM 1621 O O . ALA A 1 206 ? -21.889 2.933 30.461 1.00 91.38 206 ALA A O 1
ATOM 1622 N N . CYS A 1 207 ? -19.952 2.582 31.561 1.00 92.88 207 CYS A N 1
ATOM 1623 C CA . CYS A 1 207 ? -20.372 1.362 32.243 1.00 92.88 207 CYS A CA 1
ATOM 1624 C C . CYS A 1 207 ? -21.409 1.661 33.338 1.00 92.88 207 CYS A C 1
ATOM 1626 O O . CYS A 1 207 ? -22.471 1.041 33.357 1.00 92.88 207 CYS A O 1
ATOM 1628 N N . ASP A 1 208 ? -21.182 2.694 34.158 1.00 92.56 208 ASP A N 1
ATOM 1629 C CA . ASP A 1 208 ? -22.130 3.133 35.197 1.00 92.56 208 ASP A CA 1
ATOM 1630 C C . ASP A 1 208 ? -23.506 3.492 34.614 1.00 92.56 208 ASP A C 1
ATOM 1632 O O . ASP A 1 208 ? -24.552 3.207 35.197 1.00 92.56 208 ASP A O 1
ATOM 1636 N N . LYS A 1 209 ? -23.519 4.098 33.421 1.00 92.06 209 LYS A N 1
ATOM 1637 C CA . LYS A 1 209 ? -24.741 4.445 32.678 1.00 92.06 209 LYS A CA 1
ATOM 1638 C C . LYS A 1 209 ? -25.298 3.302 31.828 1.00 92.06 209 LYS A C 1
ATOM 1640 O O . LYS A 1 209 ? -26.241 3.527 31.073 1.00 92.06 209 LYS A O 1
ATOM 1645 N N . SER A 1 210 ? -24.735 2.096 31.930 1.00 92.00 210 SER A N 1
ATOM 1646 C CA . SER A 1 210 ? -25.143 0.910 31.163 1.00 92.00 210 SER A CA 1
ATOM 1647 C C . SER A 1 210 ? -25.110 1.105 29.635 1.00 92.00 210 SER A C 1
ATOM 1649 O O . SER A 1 210 ? -25.861 0.466 28.901 1.00 92.00 210 SER A O 1
ATOM 1651 N N . ILE A 1 211 ? -24.249 2.002 29.139 1.00 91.94 211 ILE A N 1
ATOM 1652 C CA . ILE A 1 211 ? -24.010 2.219 27.699 1.00 91.94 211 ILE A CA 1
ATOM 1653 C C . ILE A 1 211 ? -23.126 1.098 27.138 1.00 91.94 211 ILE A C 1
ATOM 1655 O O . ILE A 1 211 ? -23.274 0.703 25.979 1.00 91.94 211 ILE A O 1
ATOM 1659 N N . ILE A 1 212 ? -22.212 0.601 27.972 1.00 94.69 212 ILE A N 1
ATOM 1660 C CA . ILE A 1 212 ? -21.368 -0.569 27.727 1.00 94.69 212 ILE A CA 1
ATOM 1661 C C . ILE A 1 212 ? -21.483 -1.528 28.916 1.00 94.69 212 ILE A C 1
ATOM 1663 O O . ILE A 1 212 ? -21.872 -1.125 30.011 1.00 94.69 212 ILE A O 1
ATOM 1667 N N . THR A 1 213 ? -21.155 -2.794 28.692 1.00 96.19 213 THR A N 1
ATOM 1668 C CA . THR A 1 213 ? -21.108 -3.833 29.732 1.00 96.19 213 THR A CA 1
ATOM 1669 C C . THR A 1 213 ? -19.771 -3.836 30.482 1.00 96.19 213 THR A C 1
ATOM 1671 O O . THR A 1 213 ? -18.775 -3.299 29.994 1.00 96.19 213 THR A O 1
ATOM 1674 N N . GLU A 1 214 ? -19.718 -4.499 31.642 1.00 94.69 214 GLU A N 1
ATOM 1675 C CA . GLU A 1 214 ? -18.465 -4.675 32.397 1.00 94.69 214 GLU A CA 1
ATOM 1676 C C . GLU A 1 214 ? -17.419 -5.477 31.598 1.00 94.69 214 GLU A C 1
ATOM 1678 O O . GLU A 1 214 ? -16.225 -5.191 31.661 1.00 94.69 214 GLU A O 1
ATOM 1683 N N . GLU A 1 215 ? -17.858 -6.440 30.782 1.00 94.75 215 GLU A N 1
ATOM 1684 C CA . GLU A 1 215 ? -16.974 -7.193 29.882 1.00 94.75 215 GLU A CA 1
ATOM 1685 C C . GLU A 1 215 ? -16.360 -6.288 28.805 1.00 94.75 215 GLU A C 1
ATOM 1687 O O . GLU A 1 215 ? -15.153 -6.331 28.566 1.00 94.75 215 GLU A O 1
ATOM 1692 N N . GLU A 1 216 ? -17.170 -5.420 28.192 1.00 94.50 216 GLU A N 1
ATOM 1693 C CA . GLU A 1 216 ? -16.706 -4.434 27.209 1.00 94.50 216 GLU A CA 1
ATOM 1694 C C . GLU A 1 216 ? -15.749 -3.412 27.834 1.00 94.50 216 GLU A C 1
ATOM 1696 O O . GLU A 1 216 ? -14.739 -3.052 27.228 1.00 94.50 216 GLU A O 1
ATOM 1701 N N . ARG A 1 217 ? -16.030 -2.970 29.064 1.00 94.19 217 ARG A N 1
ATOM 1702 C CA . ARG A 1 217 ? -15.137 -2.093 29.828 1.00 94.19 217 ARG A CA 1
ATOM 1703 C C . ARG A 1 217 ? -13.786 -2.761 30.072 1.00 94.19 217 ARG A C 1
ATOM 1705 O O . ARG A 1 217 ? -12.751 -2.143 29.820 1.00 94.19 217 ARG A O 1
ATOM 1712 N N . LYS A 1 218 ? -13.784 -4.018 30.522 1.00 95.19 218 LYS A N 1
ATOM 1713 C CA . LYS A 1 218 ? -12.554 -4.778 30.762 1.00 95.19 218 LYS A CA 1
ATOM 1714 C C . LYS A 1 218 ? -11.746 -4.958 29.476 1.00 95.19 218 LYS A C 1
ATOM 1716 O O . LYS A 1 218 ? -10.545 -4.704 29.480 1.00 95.19 218 LYS A O 1
ATOM 1721 N N . LEU A 1 219 ? -12.399 -5.314 28.368 1.00 95.25 219 LEU A N 1
ATOM 1722 C CA . LEU A 1 219 ? -11.742 -5.427 27.063 1.00 95.25 219 LEU A CA 1
ATOM 1723 C C . LEU A 1 219 ? -11.095 -4.102 26.637 1.00 95.25 219 LEU A C 1
ATOM 1725 O O . LEU A 1 219 ? -9.968 -4.095 26.148 1.00 95.25 219 LEU A O 1
ATOM 1729 N N . LEU A 1 220 ? -11.786 -2.980 26.851 1.00 95.25 220 LEU A N 1
ATOM 1730 C CA . LEU A 1 220 ? -11.267 -1.653 26.530 1.00 95.25 220 LEU A CA 1
ATOM 1731 C C . LEU A 1 220 ? -10.027 -1.300 27.369 1.00 95.25 220 LEU A C 1
ATOM 1733 O O . LEU A 1 220 ? -9.059 -0.778 26.823 1.00 95.25 220 LEU A O 1
ATOM 1737 N N . GLN A 1 221 ? -10.031 -1.618 28.666 1.00 94.00 221 GLN A N 1
ATOM 1738 C CA . GLN A 1 221 ? -8.876 -1.422 29.552 1.00 94.00 221 GLN A CA 1
ATOM 1739 C C . GLN A 1 221 ? -7.688 -2.311 29.158 1.00 94.00 221 GLN A C 1
ATOM 1741 O O . GLN A 1 221 ? -6.550 -1.848 29.138 1.00 94.00 221 GLN A O 1
ATOM 1746 N N . GLU A 1 222 ? -7.942 -3.574 28.806 1.00 94.88 222 GLU A N 1
ATOM 1747 C CA . GLU A 1 222 ? -6.904 -4.490 28.320 1.00 94.88 222 GLU A CA 1
ATOM 1748 C C . GLU A 1 222 ? -6.297 -4.016 26.994 1.00 94.88 222 GLU A C 1
ATOM 1750 O O . GLU A 1 222 ? -5.076 -4.051 26.827 1.00 94.88 222 GLU A O 1
ATOM 1755 N N . ALA A 1 223 ? -7.133 -3.545 26.064 1.00 95.31 223 ALA A N 1
ATOM 1756 C CA . ALA A 1 223 ? -6.685 -2.973 24.800 1.00 95.31 223 ALA A CA 1
ATOM 1757 C C . ALA A 1 223 ? -5.834 -1.716 25.019 1.00 95.31 223 ALA A C 1
ATOM 1759 O O . ALA A 1 223 ? -4.796 -1.564 24.379 1.00 95.31 223 ALA A O 1
ATOM 1760 N N . GLU A 1 224 ? -6.241 -0.845 25.944 1.00 93.31 224 GLU A N 1
ATOM 1761 C CA . GLU A 1 224 ? -5.496 0.360 26.306 1.00 93.31 224 GLU A CA 1
ATOM 1762 C C . GLU A 1 224 ? -4.118 0.026 26.873 1.00 93.31 224 GLU A C 1
ATOM 1764 O O . GLU A 1 224 ? -3.116 0.545 26.389 1.00 93.31 224 GLU A O 1
ATOM 1769 N N . ALA A 1 225 ? -4.060 -0.885 27.846 1.00 92.69 225 ALA A N 1
ATOM 1770 C CA . ALA A 1 225 ? -2.807 -1.305 28.462 1.00 92.69 225 ALA A CA 1
ATOM 1771 C C . ALA A 1 225 ? -1.854 -1.930 27.432 1.00 92.69 225 ALA A C 1
ATOM 1773 O O . ALA A 1 225 ? -0.669 -1.606 27.408 1.00 92.69 225 ALA A O 1
ATOM 1774 N N . ALA A 1 226 ? -2.374 -2.789 26.547 1.00 93.06 226 ALA A N 1
ATOM 1775 C CA . ALA A 1 226 ? -1.584 -3.400 25.481 1.00 93.06 226 ALA A CA 1
ATOM 1776 C C . ALA A 1 226 ? -1.113 -2.379 24.434 1.00 93.06 226 ALA A C 1
ATOM 1778 O O . ALA A 1 226 ? -0.025 -2.523 23.880 1.00 93.06 226 ALA A O 1
ATOM 1779 N N . ARG A 1 227 ? -1.926 -1.357 24.141 1.00 92.50 227 ARG A N 1
ATOM 1780 C CA . ARG A 1 227 ? -1.556 -0.281 23.219 1.00 92.50 227 ARG A CA 1
ATOM 1781 C C . ARG A 1 227 ? -0.462 0.595 23.811 1.00 92.50 227 ARG A C 1
ATOM 1783 O O . ARG A 1 227 ? 0.520 0.856 23.124 1.00 92.50 227 ARG A O 1
ATOM 1790 N N . GLU A 1 228 ? -0.628 1.016 25.059 1.00 90.44 228 GLU A N 1
ATOM 1791 C CA . GLU A 1 228 ? 0.334 1.858 25.765 1.00 90.44 228 GLU A CA 1
ATOM 1792 C C . GLU A 1 228 ? 1.701 1.177 25.806 1.00 90.44 228 GLU A C 1
ATOM 1794 O O . GLU A 1 228 ? 2.672 1.715 25.288 1.00 90.44 228 GLU A O 1
ATOM 1799 N N . ASP A 1 229 ? 1.746 -0.076 26.257 1.00 88.56 229 ASP A N 1
ATOM 1800 C CA . ASP A 1 229 ? 2.958 -0.899 26.306 1.00 88.56 229 ASP A CA 1
ATOM 1801 C C . ASP A 1 229 ? 3.693 -1.033 24.953 1.00 88.56 229 ASP A C 1
ATOM 1803 O O . ASP A 1 229 ? 4.884 -1.326 24.921 1.00 88.56 229 ASP A O 1
ATOM 1807 N N . ARG A 1 230 ? 3.015 -0.830 23.815 1.00 87.50 230 ARG A N 1
ATOM 1808 C CA . ARG A 1 230 ? 3.631 -0.875 22.474 1.00 87.50 230 ARG A CA 1
ATOM 1809 C C . ARG A 1 230 ? 3.950 0.491 21.880 1.00 87.50 230 ARG A C 1
ATOM 1811 O O . ARG A 1 230 ? 4.828 0.574 21.025 1.00 87.50 230 ARG A O 1
ATOM 1818 N N . ILE A 1 231 ? 3.217 1.532 22.267 1.00 86.25 231 ILE A N 1
ATOM 1819 C CA . ILE A 1 231 ? 3.456 2.906 21.803 1.00 86.25 231 ILE A CA 1
ATOM 1820 C C . ILE A 1 231 ? 4.613 3.547 22.568 1.00 86.25 231 ILE A C 1
ATOM 1822 O O . ILE A 1 231 ? 5.261 4.440 22.023 1.00 86.25 231 ILE A O 1
ATOM 1826 N N . GLN A 1 232 ? 4.893 3.081 23.787 1.00 79.56 232 GLN A N 1
ATOM 1827 C CA . GLN A 1 232 ? 6.084 3.463 24.533 1.00 79.56 232 GLN A CA 1
ATOM 1828 C C . GLN A 1 232 ? 7.336 3.084 23.724 1.00 79.56 232 GLN A C 1
ATOM 1830 O O . GLN A 1 232 ? 7.774 1.937 23.685 1.00 79.56 232 GLN A O 1
ATOM 1835 N N . VAL A 1 233 ? 7.881 4.066 23.012 1.00 60.12 233 VAL A N 1
ATOM 1836 C CA . VAL A 1 233 ? 9.260 4.046 22.516 1.00 60.12 233 VAL A CA 1
ATOM 1837 C C . VAL A 1 233 ? 10.140 4.260 23.737 1.00 60.12 233 VAL A C 1
ATOM 1839 O O . VAL A 1 233 ? 9.715 5.039 24.586 1.00 60.12 233 VAL A O 1
ATOM 1842 N N . ASP A 1 234 ? 11.310 3.607 23.820 1.00 58.59 234 ASP A N 1
ATOM 1843 C CA . ASP A 1 234 ? 12.304 3.827 24.884 1.00 58.59 234 ASP A CA 1
ATOM 1844 C C . ASP A 1 234 ? 12.360 5.317 25.232 1.00 58.59 234 ASP A C 1
ATOM 1846 O O . ASP A 1 234 ? 12.939 6.140 24.512 1.00 58.59 234 ASP A O 1
ATOM 1850 N N . SER A 1 235 ? 11.654 5.683 26.300 1.00 56.75 235 SER A N 1
ATOM 1851 C CA . SER A 1 235 ? 11.628 7.041 26.782 1.00 56.75 235 SER A CA 1
ATOM 1852 C C . SER A 1 235 ? 12.903 7.141 27.579 1.00 56.75 235 SER A C 1
ATOM 1854 O O . SER A 1 235 ? 12.914 6.820 28.767 1.00 56.75 235 SER A O 1
ATOM 1856 N N . PHE A 1 236 ? 13.992 7.509 26.910 1.00 58.50 236 PHE A N 1
ATOM 1857 C CA . PHE A 1 236 ? 15.170 7.951 27.629 1.00 58.50 236 PHE A CA 1
ATOM 1858 C C . PHE A 1 236 ? 14.686 8.987 28.629 1.00 58.50 236 PHE A C 1
ATOM 1860 O O . PHE A 1 236 ? 14.002 9.957 28.268 1.00 58.50 236 PHE A O 1
ATOM 1867 N N . THR A 1 237 ? 14.990 8.752 29.898 1.00 71.00 237 THR A N 1
ATOM 1868 C CA . THR A 1 237 ? 14.844 9.821 30.873 1.00 71.00 237 THR A CA 1
ATOM 1869 C C . THR A 1 237 ? 15.647 11.020 30.369 1.00 71.00 237 THR A C 1
ATOM 1871 O O . THR A 1 237 ? 16.614 10.868 29.616 1.00 71.00 237 THR A O 1
ATOM 1874 N N . LEU A 1 238 ? 15.237 12.238 30.733 1.00 68.31 238 LEU A N 1
ATOM 1875 C CA . LEU A 1 238 ? 15.991 13.426 30.328 1.00 68.31 238 LEU A CA 1
ATOM 1876 C C . LEU A 1 238 ? 17.469 13.285 30.729 1.00 68.31 238 LEU A C 1
ATOM 1878 O O . LEU A 1 238 ? 18.341 13.686 29.969 1.00 68.31 238 LEU A O 1
ATOM 1882 N N . ASP A 1 239 ? 17.731 12.642 31.864 1.00 74.94 239 ASP A N 1
ATOM 1883 C CA . ASP A 1 239 ? 19.073 12.362 32.360 1.00 74.94 239 ASP A CA 1
ATOM 1884 C C . ASP A 1 239 ? 19.827 11.354 31.465 1.00 74.94 239 ASP A C 1
ATOM 1886 O O . ASP A 1 239 ? 20.916 11.677 30.999 1.00 74.94 239 ASP A O 1
ATOM 1890 N N . GLU A 1 240 ? 19.237 10.205 31.103 1.00 73.38 240 GLU A N 1
ATOM 1891 C CA . GLU A 1 240 ? 19.855 9.229 30.176 1.00 73.38 240 GLU A CA 1
ATOM 1892 C C . GLU A 1 240 ? 20.103 9.806 28.774 1.00 73.38 240 GLU A C 1
ATOM 1894 O O . GLU A 1 240 ? 21.133 9.531 28.151 1.00 73.38 240 GLU A O 1
ATOM 1899 N N . TYR A 1 241 ? 19.171 10.621 28.267 1.00 71.75 241 TYR A N 1
ATOM 1900 C CA . TYR A 1 241 ? 19.335 11.320 26.992 1.00 71.75 241 TYR A CA 1
ATOM 1901 C C . TYR A 1 241 ? 20.497 12.314 27.059 1.00 71.75 241 TYR A C 1
ATOM 1903 O O . TYR A 1 241 ? 21.280 12.412 26.119 1.00 71.75 241 TYR A O 1
ATOM 1911 N N . MET A 1 242 ? 20.632 13.052 28.164 1.00 75.75 242 MET A N 1
ATOM 1912 C CA . MET A 1 242 ? 21.709 14.029 28.341 1.00 75.75 242 MET A CA 1
ATOM 1913 C C . MET A 1 242 ? 23.069 13.351 28.546 1.00 75.75 242 MET A C 1
ATOM 1915 O O . MET A 1 242 ? 24.069 13.868 28.051 1.00 75.75 242 MET A O 1
ATOM 1919 N N . GLU A 1 243 ? 23.118 12.183 29.191 1.00 76.31 243 GLU A N 1
ATOM 1920 C CA . GLU A 1 243 ? 24.338 11.373 29.303 1.00 76.31 243 GLU A CA 1
ATOM 1921 C C . GLU A 1 243 ? 24.814 10.861 27.935 1.00 76.31 243 GLU A C 1
ATOM 1923 O O . GLU A 1 243 ? 25.987 11.014 27.597 1.00 76.31 243 GLU A O 1
ATOM 1928 N N . THR A 1 244 ? 23.912 10.335 27.101 1.00 66.94 244 THR A N 1
ATOM 1929 C CA . THR A 1 244 ? 24.271 9.809 25.768 1.00 66.94 244 THR A CA 1
ATOM 1930 C C . THR A 1 244 ? 24.452 10.888 24.698 1.00 66.94 244 THR A C 1
ATOM 1932 O O . THR A 1 244 ? 25.267 10.719 23.793 1.00 66.94 244 THR A O 1
ATOM 1935 N N . ALA A 1 245 ? 23.752 12.024 24.781 1.00 63.75 245 ALA A N 1
ATOM 1936 C CA . ALA A 1 245 ? 23.887 13.122 23.816 1.00 63.75 245 ALA A CA 1
ATOM 1937 C C . ALA A 1 245 ? 25.220 13.885 23.939 1.00 63.75 245 ALA A C 1
ATOM 1939 O O . ALA A 1 245 ? 25.628 14.561 22.991 1.00 63.75 245 ALA A O 1
ATOM 1940 N N . LEU A 1 246 ? 25.897 13.789 25.090 1.00 57.91 246 LEU A N 1
ATOM 1941 C CA . LEU A 1 246 ? 27.209 14.398 25.327 1.00 57.91 246 LEU A CA 1
ATOM 1942 C C . LEU A 1 246 ? 28.381 13.502 24.898 1.00 57.91 246 LEU A C 1
ATOM 1944 O O . LEU A 1 246 ? 29.502 14.002 24.755 1.00 57.91 246 LEU A O 1
ATOM 1948 N N . GLU A 1 247 ? 28.144 12.216 24.619 1.00 56.59 247 GLU A N 1
ATOM 1949 C CA . GLU A 1 247 ? 29.151 11.340 24.022 1.00 56.59 247 GLU A CA 1
ATOM 1950 C C . GLU A 1 247 ? 29.365 11.719 22.550 1.00 56.59 247 GLU A C 1
ATOM 1952 O O . GLU A 1 247 ? 28.745 11.210 21.617 1.00 56.59 247 GLU A O 1
ATOM 1957 N N . THR A 1 248 ? 30.283 12.659 22.327 1.00 54.84 248 THR A N 1
ATOM 1958 C CA . THR A 1 248 ? 30.764 12.974 20.981 1.00 54.84 248 THR A CA 1
ATOM 1959 C C . THR A 1 248 ? 31.468 11.727 20.430 1.00 54.84 248 THR A C 1
ATOM 1961 O O . THR A 1 248 ? 32.423 11.262 21.063 1.00 54.84 248 THR A O 1
ATOM 1964 N N . PRO A 1 249 ? 31.071 11.176 19.265 1.00 46.09 249 PRO A N 1
ATOM 1965 C CA . PRO A 1 249 ? 31.714 9.987 18.717 1.00 46.09 249 PRO A CA 1
ATOM 1966 C C . PRO A 1 249 ? 33.194 10.288 18.441 1.00 46.09 249 PRO A C 1
ATOM 1968 O O . PRO A 1 249 ? 33.529 11.015 17.506 1.00 46.09 249 PRO A O 1
ATOM 1971 N N . GLY A 1 250 ? 34.079 9.763 19.295 1.00 55.00 250 GLY A N 1
ATOM 1972 C CA . GLY A 1 250 ? 35.530 9.959 19.205 1.00 55.00 250 GLY A CA 1
ATOM 1973 C C . GLY A 1 250 ? 36.262 10.203 20.529 1.00 55.00 250 GLY A C 1
ATOM 1974 O O . GLY A 1 250 ? 37.487 10.094 20.548 1.00 55.00 250 GLY A O 1
ATOM 1975 N N . GLN A 1 251 ? 35.568 10.485 21.636 1.00 49.62 251 GLN A N 1
ATOM 1976 C CA . GLN A 1 251 ? 36.201 10.534 22.959 1.00 49.62 251 GLN A CA 1
ATOM 1977 C C . GLN A 1 251 ? 35.914 9.231 23.707 1.00 49.62 251 GLN A C 1
ATOM 1979 O O . GLN A 1 251 ? 34.812 9.009 24.191 1.00 49.62 251 GLN A O 1
ATOM 1984 N N . GLY A 1 252 ? 36.907 8.336 23.747 1.00 48.16 252 GLY A N 1
ATOM 1985 C CA . GLY A 1 252 ? 36.850 7.130 24.577 1.00 48.16 252 GLY A CA 1
ATOM 1986 C C . GLY A 1 252 ? 36.663 7.470 26.064 1.00 48.16 252 GLY A C 1
ATOM 1987 O O . GLY A 1 252 ? 36.860 8.624 26.452 1.00 48.16 252 GLY A O 1
ATOM 1988 N N . PRO A 1 253 ? 36.306 6.481 26.903 1.00 42.00 253 PRO A N 1
ATOM 1989 C CA . PRO A 1 253 ? 35.914 6.727 28.284 1.00 42.00 253 PRO A CA 1
ATOM 1990 C C . PRO A 1 253 ? 37.039 7.445 29.033 1.00 42.00 253 PRO A C 1
ATOM 1992 O O . PRO A 1 253 ? 38.126 6.892 29.225 1.00 42.00 253 PRO A O 1
ATOM 1995 N N . GLN A 1 254 ? 36.788 8.688 29.454 1.00 45.59 254 GLN A N 1
ATOM 1996 C CA . GLN A 1 254 ? 37.658 9.359 30.408 1.00 45.59 254 GLN A CA 1
ATOM 1997 C C . GLN A 1 254 ? 37.486 8.647 31.743 1.00 45.59 254 GLN A C 1
ATOM 1999 O O . GLN A 1 254 ? 36.495 8.819 32.446 1.00 45.59 254 GLN A O 1
ATOM 2004 N N . SER A 1 255 ? 38.463 7.809 32.075 1.00 40.78 255 SER A N 1
ATOM 2005 C CA . SER A 1 255 ? 38.599 7.230 33.400 1.00 40.78 255 SER A CA 1
ATOM 2006 C C . SER A 1 255 ? 38.627 8.357 34.432 1.00 40.78 255 SER A C 1
ATOM 2008 O O . SER A 1 255 ? 39.629 9.069 34.549 1.00 40.78 255 SER A O 1
ATOM 2010 N N . SER A 1 256 ? 37.555 8.511 35.206 1.00 40.06 256 SER A N 1
ATOM 2011 C CA . SER A 1 256 ? 37.559 9.300 36.433 1.00 40.06 256 SER A CA 1
ATOM 2012 C C . SER A 1 256 ? 38.400 8.564 37.481 1.00 40.06 256 SER A C 1
ATOM 2014 O O . SER A 1 256 ? 37.892 7.853 38.345 1.00 40.06 256 SER A O 1
ATOM 2016 N N . SER A 1 257 ? 39.720 8.696 37.357 1.00 40.75 257 SER A N 1
ATOM 2017 C CA . SER A 1 257 ? 40.696 8.331 38.378 1.00 40.75 257 SER A CA 1
ATOM 2018 C C . SER A 1 257 ? 40.990 9.562 39.228 1.00 40.75 257 SER A C 1
ATOM 2020 O O . SER A 1 257 ? 41.728 10.445 38.804 1.00 40.75 257 SER A O 1
ATOM 2022 N N . SER A 1 258 ? 40.426 9.602 40.431 1.00 35.72 258 SER A N 1
ATOM 2023 C CA . SER A 1 258 ? 40.860 10.457 41.545 1.00 35.72 258 SER A CA 1
ATOM 2024 C C . SER A 1 258 ? 40.107 9.980 42.794 1.00 35.72 258 SER A C 1
ATOM 2026 O O . SER A 1 258 ? 38.967 10.365 43.016 1.00 35.72 258 SER A O 1
ATOM 2028 N N . ALA A 1 259 ? 40.570 8.917 43.448 1.00 35.06 259 ALA A N 1
ATOM 2029 C CA . ALA A 1 259 ? 41.552 8.968 44.536 1.00 35.06 259 ALA A CA 1
ATOM 2030 C C . ALA A 1 259 ? 40.964 9.499 45.858 1.00 35.06 259 ALA A C 1
ATOM 2032 O O . ALA A 1 259 ? 40.653 10.674 46.009 1.00 35.06 259 ALA A O 1
ATOM 2033 N N . LEU A 1 260 ? 40.865 8.562 46.806 1.00 38.88 260 LEU A N 1
ATOM 2034 C CA . LEU A 1 260 ? 40.968 8.728 48.256 1.00 38.88 260 LEU A CA 1
ATOM 2035 C C . LEU A 1 260 ? 41.717 10.002 48.693 1.00 38.88 260 LEU A C 1
ATOM 2037 O O . LEU A 1 260 ? 42.898 10.130 48.377 1.00 38.88 260 LEU A O 1
ATOM 2041 N N . ALA A 1 261 ? 41.074 10.841 49.511 1.00 34.81 261 ALA A N 1
ATOM 2042 C CA . ALA A 1 261 ? 41.658 11.505 50.686 1.00 34.81 261 ALA A CA 1
ATOM 2043 C C . ALA A 1 261 ? 40.617 12.418 51.366 1.00 34.81 261 ALA A C 1
ATOM 2045 O O . ALA A 1 261 ? 40.116 13.338 50.723 1.00 34.81 261 ALA A O 1
ATOM 2046 N N . GLY A 1 262 ? 40.382 12.212 52.669 1.00 34.91 262 GLY A N 1
ATOM 2047 C CA . GLY A 1 262 ? 39.741 13.184 53.569 1.00 34.91 262 GLY A CA 1
ATOM 2048 C C . GLY A 1 262 ? 38.396 12.759 54.119 1.00 34.91 262 GLY A C 1
ATOM 2049 O O . GLY A 1 262 ? 37.384 13.178 53.525 1.00 34.91 262 GLY A O 1
#

Radius of gyration: 28.78 Å; chains: 1; bounding box: 68×37×89 Å

pLDDT: mean 83.53, std 14.82, range [34.81, 97.94]

Secondary structure (DSSP, 8-state):
-TTS--SS-STTHHHHH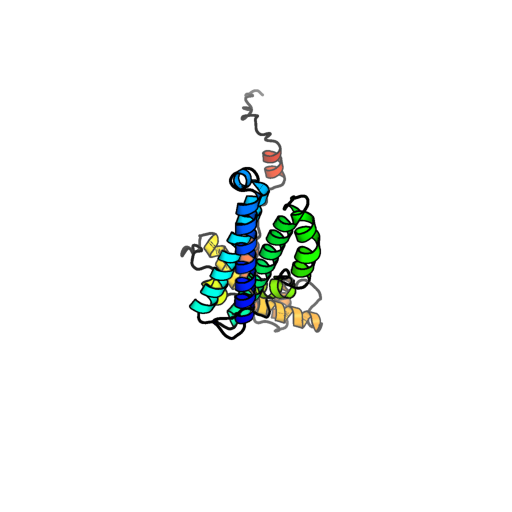HHHHHHHHHHHHHHHHHHHHGGGGGG-HHHHHHHHHHHHHHHHHHHHHHHHHHTT--GGGHHHHHHHHHHHHHHHHHHHHHHHHH---TTHHHHIIIIIHHHHHHT-S--PPPHHHHHHHHHHHTS-SHHHHHH-TTS---S-TTSHHHHHHHHHHHHHHHHHHHHHHHHHHHHTSS-SS-TTTTHHHHHHTTSS-HHHHHHHHHHHHHHHHHH------HHHHHHHHT--TT------------

Foldseek 3Di:
DVPAAAPDDDLCRVLSRLLVVLVVVLVVLVVVLCVPQPPNSVVVVQLVVLSVQLVVLSVQLVVLSVVCVVVPVDPLCSLVNVQSSQQSLVSNLVSLVSNLVPPDDPVVNCVSVPPVVVVCVVVRSHHHDDPVSVVSVVVQCLADDDSVCVVCVVPDDDPDPPDLNVLVVVLSVLVNVLVVVLVLLVVCCVVVVFPDDRSLVCLVVCCVVVSDDPVSSVSSVVSVVSVVVNVDDPPQDPVNCVVVVPPDPPDDDDPPDDDDDD

Sequence (262 aa):
GMFAYSPVHGPAARYYKKLAWSSATFATMADLALGLFGGNLKRKGALTGRFADVFSWLYLGNAVLRRFEAEGRKPEDVAFLNWSMDLTLSRIQEGFDGIFRNFDVPLVGWFFRGPLAVWSRFNAVGTYPSDRDSSRLATAIQTPGELRDRITPAIYRSDSSAHPLRQLERAFDLCSQADTIVDKIKKAIRKGELPRGNPLAAADQACDKSIITEEERKLLQEAEAAREDRIQVDSFTLDEYMETALETPGQGPQSSSSALAG